Protein AF-A0AA95STQ9-F1 (afdb_monomer)

Mean predicted aligned error: 10.84 Å

Nearest PDB structures (foldseek):
  4b4v-assembly1_B  TM=4.590E-01  e=1.431E+00  Acinetobacter baumannii ATCC 19606 = CIP 70.34 = JCM 6841
  5ipf-assembly1_B  TM=4.132E-01  e=1.261E+00  Schistosoma mansoni
  6bo7-assembly2_E  TM=3.662E-01  e=3.923E+00  Plasmodium vivax

Radius of gyration: 17.75 Å; Cα contacts (8 Å, |Δi|>4): 298; chains: 1; bounding box: 50×45×45 Å

Solvent-accessible surface area (backbone atoms only — not comparable to full-atom values): 10391 Å² total; per-residue (Å²): 137,85,84,82,81,83,80,84,83,80,80,80,79,92,71,86,92,69,87,69,78,55,68,75,69,46,58,80,65,57,48,79,42,75,32,56,71,89,69,64,77,82,50,76,67,37,80,57,90,42,73,61,33,69,71,43,52,52,54,30,50,52,38,46,50,52,49,48,63,76,42,52,91,61,61,43,26,42,27,64,43,47,70,85,48,74,61,38,43,52,52,30,50,52,51,43,54,57,29,47,77,70,64,27,45,43,85,73,83,67,79,89,68,72,82,68,91,62,95,54,20,26,38,34,38,29,11,64,89,30,54,69,58,51,53,50,51,54,62,27,45,23,72,45,39,28,29,52,29,34,42,38,49,37,85,86,41,56,76,42,40,34,38,36,40,40,46,64,52,62,31,17,32,90,58,14,33,40,39,34,85

pLDDT: mean 77.04, std 21.18, range [27.75, 96.12]

Secondary structure (DSSP, 8-state):
----------------S-----HHHHHTT-EEEEES-GGGGGS--BSS--PPPHHHHHHHHHHHHHHHHHTTTT--EEEEEE-S-HHHHHHHHHHHHHHHHTT-B--S-----PPP----SEEEEEEGGGHHHHHHHHHHHTTTEEEEEEEEEETTSPTTEEEEEE-S-EEE-TT--EEE-

Foldseek 3Di:
DDDDDDDDDDDDPDDDDDDDPPPVVQPPPKDKDWFDDPPPVVFPWALDFDAAAPVLLVQLLVLLVVLCVVCVVQQAAEQEAEDDDPNSVVLNVNVQVSCVVSSRYDPPPDDDPDPDPDPFQKEKEAAPVCPVVRVSNSNSNSSQEGGIYIYTHDNPGDHSYMYMYGGARWIAGNNRRIYHD

Structure (mmCIF, N/CA/C/O backbone):
data_AF-A0AA95STQ9-F1
#
_entry.id   AF-A0AA95STQ9-F1
#
loop_
_atom_site.group_PDB
_atom_site.id
_atom_site.type_symbol
_atom_site.label_atom_id
_atom_site.label_alt_id
_atom_site.label_comp_id
_atom_site.label_asym_id
_atom_site.label_entity_id
_atom_site.label_seq_id
_atom_site.pdbx_PDB_ins_code
_atom_site.Cartn_x
_atom_site.Cartn_y
_atom_site.Cartn_z
_atom_site.occupancy
_atom_site.B_iso_or_equiv
_atom_site.auth_seq_id
_atom_site.auth_comp_id
_atom_site.auth_asym_id
_atom_site.auth_atom_id
_atom_site.pdbx_PDB_model_num
ATOM 1 N N . MET A 1 1 ? 16.050 -32.795 -26.546 1.00 34.28 1 MET A N 1
ATOM 2 C CA . MET A 1 1 ? 15.543 -31.565 -27.184 1.00 34.28 1 MET A CA 1
ATOM 3 C C . MET A 1 1 ? 16.145 -30.410 -26.405 1.00 34.28 1 MET A C 1
ATOM 5 O O . MET A 1 1 ? 15.782 -30.227 -25.254 1.00 34.28 1 MET A O 1
ATOM 9 N N . VAL A 1 2 ? 17.184 -29.776 -26.948 1.00 29.19 2 VAL A N 1
ATOM 10 C CA . VAL A 1 2 ? 17.929 -28.696 -26.282 1.00 29.19 2 VAL A CA 1
ATOM 11 C C . VAL A 1 2 ? 17.450 -27.401 -26.920 1.00 29.19 2 VAL A C 1
ATOM 13 O O . VAL A 1 2 ? 17.592 -27.241 -28.129 1.00 29.19 2 VAL A O 1
ATOM 16 N N . VAL A 1 3 ? 16.814 -26.530 -26.139 1.00 29.81 3 VAL A N 1
ATOM 17 C CA . VAL A 1 3 ? 16.370 -25.216 -26.609 1.00 29.81 3 VAL A CA 1
ATOM 18 C C . VAL A 1 3 ? 17.467 -24.217 -26.265 1.00 29.81 3 VAL A C 1
ATOM 20 O O . VAL A 1 3 ? 17.701 -23.904 -25.102 1.00 29.81 3 VAL A O 1
ATOM 23 N N . THR A 1 4 ? 18.175 -23.775 -27.298 1.00 33.41 4 THR A N 1
ATOM 24 C CA . THR A 1 4 ? 19.164 -22.700 -27.250 1.00 33.41 4 THR A CA 1
ATOM 25 C C . THR A 1 4 ? 18.428 -21.361 -27.249 1.00 33.41 4 THR A C 1
ATOM 27 O O . THR A 1 4 ? 17.771 -21.029 -28.233 1.00 33.41 4 THR A O 1
ATOM 30 N N . LEU A 1 5 ? 18.527 -20.591 -26.161 1.00 32.06 5 LEU A N 1
ATOM 31 C CA . LEU A 1 5 ? 18.083 -19.196 -26.132 1.00 32.06 5 LEU A CA 1
ATOM 32 C C . LEU A 1 5 ? 19.226 -18.299 -26.630 1.00 32.06 5 LEU A C 1
ATOM 34 O O . LEU A 1 5 ? 20.307 -18.278 -26.043 1.00 32.06 5 LEU A O 1
ATOM 38 N N . TYR A 1 6 ? 18.981 -17.568 -27.716 1.00 33.72 6 TYR A N 1
ATOM 39 C CA . TYR A 1 6 ? 19.862 -16.509 -28.202 1.00 33.72 6 TYR A CA 1
ATOM 40 C C . TYR A 1 6 ? 19.668 -15.257 -27.337 1.00 33.72 6 TYR A C 1
ATOM 42 O O . TYR A 1 6 ? 18.614 -14.630 -27.389 1.00 33.72 6 TYR A O 1
ATOM 50 N N . PHE A 1 7 ? 20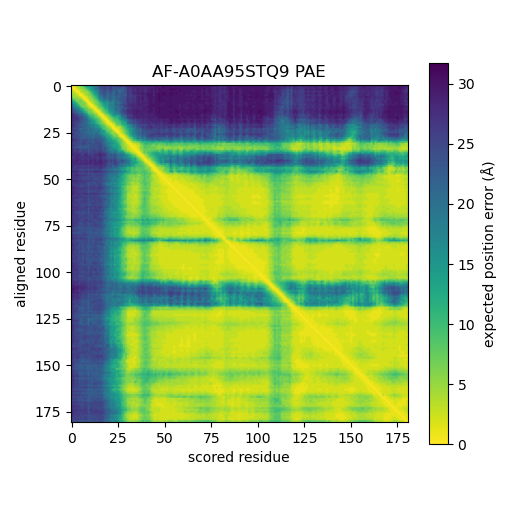.689 -14.880 -26.566 1.00 34.53 7 PHE A N 1
ATOM 51 C CA . PHE A 1 7 ? 20.781 -13.549 -25.969 1.00 34.53 7 PHE A CA 1
ATOM 52 C C . PHE A 1 7 ? 21.348 -12.582 -27.013 1.00 34.53 7 PHE A C 1
ATOM 54 O O . PHE A 1 7 ? 22.504 -12.696 -27.420 1.00 34.53 7 PHE A O 1
ATOM 61 N N . LEU A 1 8 ? 20.521 -11.636 -27.459 1.00 35.78 8 LEU A N 1
ATOM 62 C CA . LEU A 1 8 ? 20.981 -10.450 -28.174 1.00 35.78 8 LEU A CA 1
ATOM 63 C C . LEU A 1 8 ? 21.677 -9.534 -27.163 1.00 35.78 8 LEU A C 1
ATOM 65 O O . LEU A 1 8 ? 21.053 -8.975 -26.266 1.00 35.78 8 LEU A O 1
ATOM 69 N N . MET A 1 9 ? 22.995 -9.449 -27.310 1.00 27.75 9 MET A N 1
ATOM 70 C CA . MET A 1 9 ? 23.891 -8.570 -26.571 1.00 27.75 9 MET A CA 1
ATOM 71 C C . MET A 1 9 ? 23.589 -7.122 -26.981 1.00 27.75 9 MET A C 1
ATOM 73 O O . MET A 1 9 ? 23.849 -6.726 -28.116 1.00 27.75 9 MET A O 1
ATOM 77 N N . TRP A 1 10 ? 22.993 -6.350 -26.078 1.00 34.47 10 TRP A N 1
ATOM 78 C CA . TRP A 1 10 ? 22.905 -4.897 -26.185 1.00 34.47 10 TRP A CA 1
ATOM 79 C C . TRP A 1 10 ? 24.105 -4.315 -25.431 1.00 34.47 10 TRP A C 1
ATOM 81 O O . TRP A 1 10 ? 24.179 -4.439 -24.211 1.00 34.47 10 TRP A O 1
ATOM 91 N N . GLU A 1 11 ? 25.069 -3.726 -26.140 1.00 31.11 11 GLU A N 1
ATOM 92 C CA . GLU A 1 11 ? 26.150 -2.940 -25.532 1.00 31.11 11 GLU A CA 1
ATOM 93 C C . GLU A 1 11 ? 25.633 -1.525 -25.228 1.00 31.11 11 GLU A C 1
ATOM 95 O O . GLU A 1 11 ? 25.329 -0.781 -26.166 1.00 31.11 11 GLU A O 1
ATOM 100 N N . PRO A 1 12 ? 25.540 -1.087 -23.958 1.00 36.03 12 PRO A N 1
ATOM 101 C CA . PRO A 1 12 ? 25.420 0.331 -23.679 1.00 36.03 12 PRO A CA 1
ATOM 102 C C . PRO A 1 12 ? 26.782 0.999 -23.882 1.00 36.03 12 PRO A C 1
ATOM 104 O O . PRO A 1 12 ? 27.800 0.598 -23.313 1.00 36.03 12 PRO A O 1
ATOM 107 N N . ALA A 1 13 ? 26.782 2.040 -24.713 1.00 35.78 13 ALA A N 1
ATOM 108 C CA . ALA A 1 13 ? 27.910 2.935 -24.878 1.00 35.78 13 ALA A CA 1
ATOM 109 C C . ALA A 1 13 ? 28.340 3.501 -23.516 1.00 35.78 13 ALA A C 1
ATOM 111 O O . ALA A 1 13 ? 27.536 4.017 -22.745 1.00 35.78 13 ALA A O 1
ATOM 112 N N . ASN A 1 14 ? 29.639 3.375 -23.278 1.00 42.41 14 ASN A N 1
ATOM 113 C CA . ASN A 1 14 ? 30.433 3.897 -22.180 1.00 42.41 14 ASN A CA 1
ATOM 114 C C . ASN A 1 14 ? 29.996 5.321 -21.761 1.00 42.41 14 ASN A C 1
ATOM 116 O O . ASN A 1 14 ? 30.273 6.287 -22.474 1.00 42.41 14 ASN A O 1
ATOM 120 N N . VAL A 1 15 ? 29.337 5.447 -20.603 1.00 39.00 15 VAL A N 1
ATOM 121 C CA . VAL A 1 15 ? 29.165 6.724 -19.898 1.00 39.00 15 VAL A CA 1
ATOM 122 C C . VAL A 1 15 ? 29.813 6.592 -18.524 1.00 39.00 15 VAL A C 1
ATOM 124 O O . VAL A 1 15 ? 29.467 5.732 -17.721 1.00 39.00 15 VAL A O 1
ATOM 127 N N . ASP A 1 16 ? 30.806 7.448 -18.333 1.00 39.34 16 ASP A N 1
ATOM 128 C CA . ASP A 1 16 ? 31.657 7.672 -17.172 1.00 39.34 16 ASP A CA 1
ATOM 129 C C . ASP A 1 16 ? 31.030 7.355 -15.792 1.00 39.34 16 ASP A C 1
ATOM 131 O O . ASP A 1 16 ? 30.076 7.991 -15.344 1.00 39.34 16 ASP A O 1
ATOM 135 N N . GLY A 1 17 ? 31.657 6.428 -15.062 1.00 36.81 17 GLY A N 1
ATOM 136 C CA . GLY A 1 17 ? 32.030 6.691 -13.669 1.00 36.81 17 GLY A CA 1
ATOM 137 C C . GLY A 1 17 ? 30.980 6.611 -12.554 1.00 36.81 17 GLY A C 1
ATOM 138 O O . GLY A 1 17 ? 31.266 7.105 -11.465 1.00 36.81 17 GLY A O 1
ATOM 139 N N . MET A 1 18 ? 29.822 5.968 -12.734 1.00 30.27 18 MET A N 1
ATOM 140 C CA . MET A 1 18 ? 28.979 5.557 -11.599 1.00 30.27 18 MET A CA 1
ATOM 141 C C . MET A 1 18 ? 28.823 4.038 -11.576 1.00 30.27 18 MET A C 1
ATOM 143 O O . MET A 1 18 ? 28.186 3.448 -12.441 1.00 30.27 18 MET A O 1
ATOM 147 N N . ALA A 1 19 ? 29.447 3.402 -10.582 1.00 33.75 19 ALA A N 1
ATOM 148 C CA . ALA A 1 19 ? 29.248 1.993 -10.286 1.00 33.75 19 ALA A CA 1
ATOM 149 C C . ALA A 1 19 ? 27.772 1.777 -9.928 1.00 33.75 19 ALA A C 1
ATOM 151 O O . ALA A 1 19 ? 27.328 2.129 -8.836 1.00 33.75 19 ALA A O 1
ATOM 152 N N . TYR A 1 20 ? 27.011 1.245 -10.877 1.00 41.19 20 TYR A N 1
ATOM 153 C CA . TYR A 1 20 ? 25.660 0.772 -10.632 1.00 41.19 20 TYR A CA 1
ATOM 154 C C . TYR A 1 20 ? 25.727 -0.348 -9.588 1.00 41.19 20 TYR A C 1
ATOM 156 O O . TYR A 1 20 ? 26.592 -1.224 -9.704 1.00 41.19 20 TYR A O 1
ATOM 164 N N . PRO A 1 21 ? 24.849 -0.369 -8.571 1.00 41.00 21 PRO A N 1
ATOM 165 C CA . PRO A 1 21 ? 24.641 -1.599 -7.835 1.00 41.00 21 PRO A CA 1
ATOM 166 C C . PRO A 1 21 ? 24.148 -2.639 -8.843 1.00 41.00 21 PRO A C 1
ATOM 168 O O . PRO A 1 21 ? 23.150 -2.438 -9.530 1.00 41.00 21 PRO A O 1
ATOM 171 N N . ASP A 1 22 ? 24.926 -3.709 -8.968 1.00 41.69 22 ASP A N 1
ATOM 172 C CA . ASP A 1 22 ? 24.676 -4.874 -9.807 1.00 41.69 22 ASP A CA 1
ATOM 173 C C . ASP A 1 22 ? 23.184 -5.249 -9.761 1.00 41.69 22 ASP A C 1
ATOM 175 O O . ASP A 1 22 ? 22.684 -5.686 -8.720 1.00 41.69 22 ASP A O 1
ATOM 179 N N . LEU A 1 23 ? 22.454 -5.077 -10.869 1.00 39.94 23 LEU A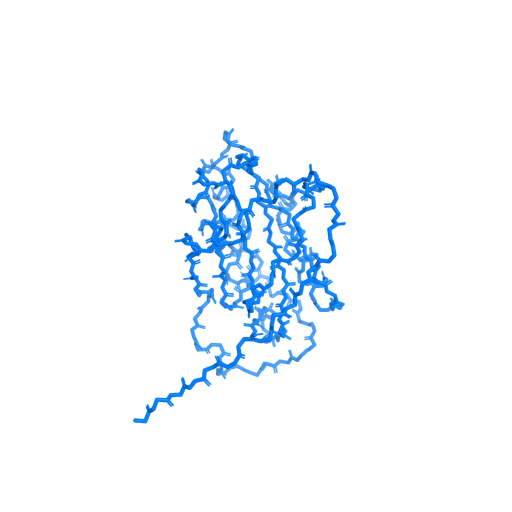 N 1
ATOM 180 C CA . LEU A 1 23 ? 21.045 -5.488 -10.979 1.00 39.94 23 LEU A CA 1
ATOM 181 C C . LEU A 1 23 ? 20.879 -6.976 -10.621 1.00 39.94 23 LEU A C 1
ATOM 183 O O . LEU A 1 23 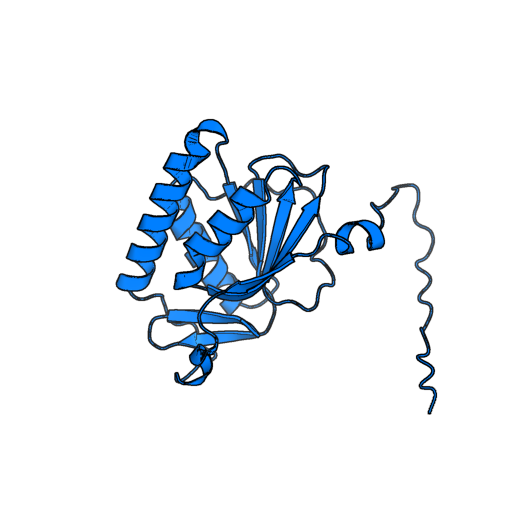? 19.876 -7.367 -10.026 1.00 39.94 23 LEU A O 1
ATOM 187 N N . HIS A 1 24 ? 21.916 -7.784 -10.870 1.00 37.09 24 HIS A N 1
ATOM 188 C CA . HIS A 1 24 ? 22.001 -9.177 -10.438 1.00 37.09 24 HIS A CA 1
ATOM 189 C C . HIS A 1 24 ? 21.919 -9.356 -8.914 1.00 37.09 24 HIS A C 1
ATOM 191 O O . HIS A 1 24 ? 21.327 -10.326 -8.450 1.00 37.09 24 HIS A O 1
ATOM 197 N N . ARG A 1 25 ? 22.450 -8.418 -8.123 1.00 39.94 25 ARG A N 1
ATOM 198 C CA . ARG A 1 25 ? 22.469 -8.497 -6.654 1.00 39.94 25 ARG A CA 1
ATOM 199 C C . ARG A 1 25 ? 21.140 -8.084 -6.015 1.00 39.94 25 ARG A C 1
ATOM 201 O O . ARG A 1 25 ? 20.830 -8.546 -4.922 1.00 39.94 25 ARG A O 1
ATOM 208 N N . VAL A 1 26 ? 20.349 -7.243 -6.687 1.00 46.25 26 VAL A N 1
ATOM 209 C CA . VAL A 1 26 ? 19.014 -6.812 -6.220 1.00 46.25 26 VAL A CA 1
ATOM 210 C C . VAL A 1 26 ? 17.965 -7.916 -6.422 1.00 46.25 26 VAL A C 1
ATOM 212 O O . VAL A 1 26 ? 17.007 -8.004 -5.656 1.00 46.25 26 VAL A O 1
ATOM 215 N N . MET A 1 27 ? 18.156 -8.801 -7.408 1.00 40.44 27 MET A N 1
ATOM 216 C CA . MET A 1 27 ? 17.200 -9.871 -7.720 1.00 40.44 27 MET A CA 1
ATOM 217 C C . MET A 1 27 ? 17.283 -11.091 -6.782 1.00 40.44 27 MET A C 1
ATOM 219 O O . MET A 1 27 ? 16.275 -11.780 -6.611 1.00 40.44 27 MET A O 1
ATOM 223 N N . GLU A 1 28 ? 18.425 -11.352 -6.133 1.00 42.03 28 GLU A N 1
ATOM 224 C CA . GLU A 1 28 ? 18.642 -12.557 -5.304 1.00 42.03 28 GLU A CA 1
ATOM 225 C C . GLU A 1 28 ? 17.818 -12.609 -3.996 1.00 42.03 28 GLU A C 1
ATOM 227 O O . GLU A 1 28 ? 17.714 -13.672 -3.385 1.00 42.03 28 GLU A O 1
ATOM 232 N N . SER A 1 29 ? 17.173 -11.512 -3.576 1.00 50.88 29 SER A N 1
ATOM 233 C CA . SER A 1 29 ? 16.316 -11.452 -2.373 1.00 50.88 29 SER A CA 1
ATOM 234 C C . SER A 1 29 ? 14.857 -11.069 -2.658 1.00 50.88 29 SER A C 1
ATOM 236 O O . SER A 1 29 ? 14.147 -10.578 -1.774 1.00 50.88 29 SER A O 1
ATOM 238 N N . SER A 1 30 ? 14.392 -11.303 -3.886 1.00 55.78 30 SER A N 1
ATOM 239 C CA . SER A 1 30 ? 13.026 -10.988 -4.312 1.00 55.78 30 SER A CA 1
ATOM 240 C C . SER A 1 30 ? 12.010 -11.900 -3.619 1.00 55.78 30 SER A C 1
ATOM 242 O O . SER A 1 30 ? 11.956 -13.099 -3.886 1.00 55.78 30 SER A O 1
ATOM 244 N N . ASN A 1 31 ? 11.171 -11.337 -2.748 1.00 72.88 31 ASN A N 1
ATOM 245 C CA . ASN A 1 31 ? 10.036 -12.065 -2.182 1.00 72.88 31 ASN A CA 1
ATOM 246 C C . ASN A 1 31 ? 8.772 -11.700 -2.958 1.00 72.88 31 ASN A C 1
ATOM 248 O O . ASN A 1 31 ? 8.284 -10.574 -2.847 1.00 72.88 31 ASN A O 1
ATOM 252 N N . ILE A 1 32 ? 8.261 -12.648 -3.746 1.00 78.12 32 ILE A N 1
ATOM 253 C CA . ILE A 1 32 ? 6.983 -12.500 -4.446 1.00 78.12 32 ILE A CA 1
ATOM 254 C C . ILE A 1 32 ? 5.858 -12.820 -3.457 1.00 78.12 32 ILE A C 1
ATOM 256 O O . ILE A 1 32 ? 5.780 -13.921 -2.912 1.00 78.12 32 ILE A O 1
ATOM 260 N N . LEU A 1 33 ? 4.982 -11.848 -3.233 1.00 82.75 33 LEU A N 1
ATOM 261 C CA . LEU A 1 33 ? 3.808 -11.920 -2.380 1.00 82.75 33 LEU A CA 1
ATOM 262 C C . LEU A 1 33 ? 2.557 -11.750 -3.238 1.00 82.75 33 LEU A C 1
ATOM 264 O O . LEU A 1 33 ? 2.455 -10.806 -4.013 1.00 82.75 33 LEU A O 1
ATOM 268 N N . ARG A 1 34 ? 1.561 -12.616 -3.062 1.00 83.94 34 ARG A N 1
ATOM 269 C CA . ARG A 1 34 ? 0.253 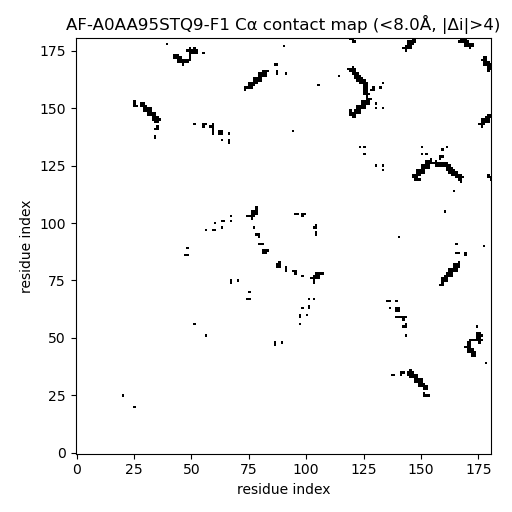-12.426 -3.695 1.00 83.94 34 ARG A CA 1
ATOM 270 C C . ARG A 1 34 ? -0.670 -11.661 -2.751 1.00 83.94 34 ARG A C 1
ATOM 272 O O . ARG A 1 34 ? -0.888 -12.091 -1.619 1.00 83.94 34 ARG A O 1
ATOM 279 N N . LEU A 1 35 ? -1.176 -10.518 -3.204 1.00 82.44 35 LEU A N 1
ATOM 280 C CA . LEU A 1 35 ? -2.130 -9.695 -2.466 1.00 82.44 35 LEU A CA 1
ATOM 281 C C . LEU A 1 35 ? -3.556 -10.087 -2.855 1.00 82.44 35 LEU A C 1
ATOM 283 O O . LEU A 1 35 ? -3.886 -10.126 -4.040 1.00 82.44 35 LEU A O 1
ATOM 287 N N . GLY A 1 36 ? -4.394 -10.341 -1.850 1.00 74.00 36 GLY A N 1
ATOM 288 C CA . GLY A 1 36 ? -5.796 -10.712 -2.039 1.00 74.00 36 GLY A CA 1
ATOM 289 C C . GLY A 1 36 ? -6.039 -12.197 -2.348 1.00 74.00 36 GLY A C 1
ATOM 290 O O . GLY A 1 36 ? -5.102 -12.948 -2.622 1.00 74.00 36 GLY A O 1
ATOM 291 N N . PRO A 1 37 ? -7.302 -12.652 -2.262 1.00 65.38 37 PRO A N 1
ATOM 292 C CA . PRO A 1 37 ? -7.690 -14.006 -2.636 1.00 65.38 37 PRO A CA 1
ATOM 293 C C . PRO A 1 37 ? -7.569 -14.227 -4.150 1.00 65.38 37 PRO A C 1
ATOM 295 O O . PRO A 1 37 ? -7.900 -13.356 -4.951 1.00 65.38 37 PRO A O 1
ATOM 298 N N . GLU A 1 38 ? -7.166 -15.438 -4.535 1.00 50.75 38 GLU A N 1
ATOM 299 C CA . GLU A 1 38 ? -7.033 -15.868 -5.936 1.00 50.75 38 GLU A CA 1
ATOM 300 C C . GLU A 1 38 ? -8.372 -15.827 -6.703 1.00 50.75 38 GLU A C 1
ATOM 302 O O . GLU A 1 38 ? -8.402 -15.636 -7.914 1.00 50.75 38 GLU A O 1
ATOM 307 N N . SER A 1 39 ? -9.493 -15.893 -5.976 1.00 46.94 39 SER A N 1
ATOM 308 C CA . SER A 1 39 ? -10.868 -15.919 -6.488 1.00 46.94 39 SER A CA 1
ATOM 309 C C . SER A 1 39 ? -11.447 -14.550 -6.878 1.00 46.94 39 SER A C 1
ATOM 311 O O . SER A 1 39 ? -12.659 -14.421 -7.043 1.00 46.94 39 SER A O 1
ATOM 313 N N . ALA A 1 40 ? -10.628 -13.501 -7.018 1.00 51.44 40 ALA A N 1
ATOM 314 C CA . ALA A 1 40 ? -11.094 -12.233 -7.601 1.00 51.44 40 ALA A CA 1
ATOM 315 C C . ALA A 1 40 ? -11.591 -12.401 -9.056 1.00 51.44 40 ALA A C 1
ATOM 317 O O . ALA A 1 40 ? -12.304 -11.538 -9.558 1.00 51.44 40 ALA A O 1
ATOM 318 N N . GLN A 1 41 ? -11.266 -13.539 -9.679 1.00 47.62 41 GLN A N 1
ATOM 319 C CA . GLN A 1 41 ? -11.697 -13.973 -11.009 1.00 47.62 41 GLN A CA 1
ATOM 320 C C . GLN A 1 41 ? -13.211 -14.252 -11.130 1.00 47.62 41 GLN A C 1
ATOM 322 O O . GLN A 1 41 ? -13.725 -14.237 -12.242 1.00 47.62 41 GLN A O 1
ATOM 327 N N . ASP A 1 42 ? -13.942 -14.443 -10.020 1.00 44.22 42 ASP A N 1
ATOM 328 C CA . ASP A 1 42 ? -15.398 -14.699 -10.037 1.00 44.22 42 ASP A CA 1
ATOM 329 C C . ASP A 1 42 ? -16.259 -13.417 -9.991 1.00 44.22 42 ASP A C 1
ATOM 331 O O . ASP A 1 42 ? -17.486 -13.485 -9.886 1.00 44.22 42 ASP A O 1
ATOM 335 N N . ARG A 1 43 ? -15.639 -12.231 -10.022 1.00 60.06 43 ARG A N 1
ATOM 336 C CA . ARG A 1 43 ? -16.336 -10.934 -10.020 1.00 60.06 43 ARG A CA 1
ATOM 337 C C . ARG A 1 43 ? -16.235 -10.280 -11.387 1.00 60.06 43 ARG A C 1
ATOM 339 O O . ARG A 1 43 ? -15.225 -10.422 -12.067 1.00 60.06 43 ARG A O 1
ATOM 346 N N . GLU A 1 44 ? -17.267 -9.535 -11.773 1.00 71.88 44 GLU A N 1
ATOM 347 C CA . GLU A 1 44 ? -17.216 -8.722 -12.985 1.00 71.88 44 GLU A CA 1
ATOM 348 C C . GLU A 1 44 ? -16.134 -7.648 -12.795 1.00 71.88 44 GLU A C 1
ATOM 350 O O . GLU A 1 44 ? -16.231 -6.771 -11.936 1.00 71.88 44 GLU A O 1
ATOM 355 N N . LEU A 1 45 ? -15.033 -7.802 -13.529 1.00 81.06 45 LEU A N 1
ATOM 356 C CA . LEU A 1 45 ? -13.903 -6.888 -13.504 1.00 81.06 45 LEU A CA 1
ATOM 357 C C . LEU A 1 45 ? -14.061 -5.894 -14.649 1.00 81.06 45 LEU A C 1
ATOM 359 O O . LEU A 1 45 ? -14.107 -6.273 -15.820 1.00 81.06 45 LEU A O 1
ATOM 363 N N . VAL A 1 46 ? -14.123 -4.610 -14.314 1.00 82.75 46 VAL A N 1
ATOM 364 C CA . VAL A 1 46 ? -14.213 -3.523 -15.290 1.00 82.75 46 VAL A CA 1
ATOM 365 C C . VAL A 1 46 ? -12.889 -2.774 -15.370 1.00 82.75 46 VAL A C 1
ATOM 367 O O . VAL A 1 46 ? -12.223 -2.551 -14.365 1.00 82.75 46 VAL A O 1
ATOM 370 N N . GLN A 1 47 ? -12.503 -2.331 -16.566 1.00 77.00 47 GLN A N 1
ATOM 371 C CA . GLN A 1 47 ? -11.270 -1.548 -16.770 1.00 77.00 47 GLN A CA 1
ATOM 372 C C . GLN A 1 47 ? -11.396 -0.075 -16.348 1.00 77.00 47 GLN A C 1
ATOM 374 O O . GLN A 1 47 ? -10.461 0.701 -16.510 1.00 77.00 47 GLN A O 1
ATOM 379 N N . LYS A 1 48 ? -12.559 0.340 -15.842 1.00 86.81 48 LYS A N 1
ATOM 380 C CA . LYS A 1 48 ? -12.824 1.724 -15.448 1.00 86.81 48 LYS A CA 1
ATOM 381 C C . LYS A 1 48 ? -12.734 1.872 -13.939 1.00 86.81 48 LYS A C 1
ATOM 383 O O . LYS A 1 48 ? -13.325 1.062 -13.222 1.00 86.81 48 LYS A O 1
ATOM 388 N N . TYR A 1 49 ? -12.104 2.956 -13.482 1.00 86.94 49 TYR A N 1
ATOM 389 C CA . TYR A 1 49 ? -12.009 3.277 -12.063 1.00 86.94 49 TYR A CA 1
ATOM 390 C C . TYR A 1 49 ? -13.340 3.105 -11.328 1.00 86.94 49 TYR A C 1
ATOM 392 O O . TYR A 1 49 ? -14.334 3.772 -11.646 1.00 86.94 49 TYR A O 1
ATOM 400 N N . THR A 1 50 ? -13.316 2.296 -10.273 1.00 88.56 50 THR A N 1
ATOM 401 C CA . THR A 1 50 ? -14.394 2.214 -9.289 1.00 88.56 50 THR A CA 1
ATOM 402 C C . THR A 1 50 ? -13.833 2.600 -7.930 1.00 88.56 50 THR A C 1
ATOM 404 O O . THR A 1 50 ? -12.857 2.018 -7.458 1.00 88.56 50 THR A O 1
ATOM 407 N N . ALA A 1 51 ? -14.429 3.614 -7.300 1.00 88.19 51 ALA A N 1
ATOM 408 C CA . ALA A 1 51 ? -13.984 4.073 -5.991 1.00 88.19 51 ALA A CA 1
ATOM 409 C C . ALA A 1 51 ? -14.179 2.969 -4.933 1.00 88.19 51 ALA A C 1
ATOM 411 O O . ALA A 1 51 ? -15.210 2.289 -4.959 1.00 88.19 51 ALA A O 1
ATOM 412 N N . PRO A 1 52 ? -13.242 2.806 -3.980 1.00 89.75 52 PRO A N 1
ATOM 413 C CA . PRO A 1 52 ? -13.377 1.803 -2.934 1.00 89.75 52 PRO A CA 1
ATOM 414 C C . PRO A 1 52 ? -14.626 2.051 -2.090 1.00 89.75 52 PRO A C 1
ATOM 416 O O . PRO A 1 52 ? -14.923 3.175 -1.680 1.00 89.75 52 PRO A O 1
ATOM 419 N N . SER A 1 53 ? -15.354 0.975 -1.802 1.00 92.06 53 SER A N 1
ATOM 420 C CA . SER A 1 53 ? -16.481 1.013 -0.873 1.00 92.06 53 SER A CA 1
ATOM 421 C C . SER A 1 53 ? -16.035 1.442 0.529 1.00 92.06 53 SER A C 1
ATOM 423 O O . SER A 1 53 ? -14.916 1.149 0.957 1.00 92.06 53 SER A O 1
ATOM 425 N N . LYS A 1 54 ? -16.949 2.054 1.295 1.00 93.81 54 LYS A N 1
ATOM 426 C CA . LYS A 1 54 ? -16.683 2.474 2.683 1.00 93.81 54 LYS A CA 1
ATOM 427 C C . LYS A 1 54 ? -16.131 1.343 3.551 1.00 93.81 54 LYS A C 1
ATOM 429 O O . LYS A 1 54 ? -15.198 1.570 4.308 1.00 93.81 54 LYS A O 1
ATOM 434 N N . ALA A 1 55 ? -16.656 0.129 3.389 1.00 91.56 55 ALA A N 1
ATOM 435 C CA . ALA A 1 55 ? -16.195 -1.036 4.137 1.00 91.56 55 ALA A CA 1
ATOM 436 C C . ALA A 1 55 ? -14.709 -1.345 3.876 1.00 91.56 55 ALA A C 1
ATOM 438 O O . ALA A 1 55 ? -13.966 -1.615 4.814 1.00 91.56 55 ALA A O 1
ATOM 439 N N . ILE A 1 56 ? -14.246 -1.259 2.621 1.00 91.19 56 ILE A N 1
ATOM 440 C CA . ILE A 1 56 ? -12.822 -1.443 2.289 1.00 91.19 56 ILE A CA 1
ATOM 441 C C . ILE A 1 56 ? -11.985 -0.316 2.887 1.00 91.19 56 ILE A C 1
ATOM 443 O O . ILE A 1 56 ? -10.968 -0.584 3.526 1.00 91.19 56 ILE A O 1
ATOM 447 N N . THR A 1 57 ? -12.425 0.932 2.713 1.00 93.62 57 THR A N 1
ATOM 448 C CA . THR A 1 57 ? -11.748 2.110 3.267 1.00 93.62 57 THR A CA 1
ATOM 449 C C . THR A 1 57 ? -11.563 1.982 4.780 1.00 93.62 57 THR A C 1
ATOM 451 O O . THR A 1 57 ? -10.456 2.178 5.272 1.00 93.62 57 THR A O 1
ATOM 454 N N . GLU A 1 58 ? -12.608 1.606 5.517 1.00 94.75 58 GLU A N 1
ATOM 455 C CA . GLU A 1 58 ? -12.571 1.434 6.974 1.00 94.75 58 GLU A CA 1
ATOM 456 C C . GLU A 1 58 ? -11.591 0.336 7.403 1.00 94.75 58 GLU A C 1
ATOM 458 O O . GLU A 1 58 ? -10.788 0.559 8.310 1.00 94.75 58 GLU A O 1
ATOM 463 N N . ILE A 1 59 ? -11.586 -0.813 6.715 1.00 94.00 59 ILE A N 1
ATOM 464 C CA . ILE A 1 59 ? -10.643 -1.906 7.003 1.00 94.00 59 ILE A CA 1
ATOM 465 C C . ILE A 1 59 ? -9.198 -1.447 6.777 1.00 94.00 59 ILE A C 1
ATOM 467 O O . ILE A 1 59 ? -8.332 -1.710 7.614 1.00 94.00 59 ILE A O 1
ATOM 471 N N . VAL A 1 60 ? -8.915 -0.765 5.662 1.00 94.25 60 VAL A N 1
ATOM 472 C CA . VAL A 1 60 ? -7.560 -0.271 5.370 1.00 94.25 60 VAL A CA 1
ATOM 473 C C . VAL A 1 60 ? -7.137 0.772 6.402 1.00 94.25 60 VAL A C 1
ATOM 475 O O . VAL A 1 60 ? -6.043 0.668 6.951 1.00 94.25 60 VAL A O 1
ATOM 478 N N . LEU A 1 61 ? -8.001 1.736 6.733 1.00 96.12 61 LEU A N 1
ATOM 479 C CA . LEU A 1 61 ? -7.704 2.752 7.746 1.00 96.12 61 LEU A CA 1
ATOM 480 C C . LEU A 1 61 ? -7.422 2.126 9.115 1.00 96.12 61 LEU A C 1
ATOM 482 O O . LEU A 1 61 ? -6.442 2.496 9.759 1.00 96.12 61 LEU A O 1
ATOM 486 N N . GLN A 1 62 ? -8.212 1.136 9.536 1.00 95.94 62 GLN A N 1
ATOM 487 C CA . GLN A 1 62 ? -7.957 0.413 10.780 1.00 95.94 62 GLN A CA 1
ATOM 488 C C . GLN A 1 62 ? -6.560 -0.228 10.772 1.00 95.94 62 GLN A C 1
ATOM 490 O O . GLN A 1 62 ? -5.774 -0.008 11.696 1.00 95.94 62 GLN A O 1
ATOM 495 N N . ARG A 1 63 ? -6.211 -0.961 9.707 1.00 95.50 63 ARG A N 1
ATOM 496 C CA . ARG A 1 63 ? -4.900 -1.623 9.590 1.00 95.50 63 ARG A CA 1
ATOM 497 C C . ARG A 1 63 ? -3.740 -0.627 9.552 1.00 95.50 63 ARG A C 1
ATOM 499 O O . ARG A 1 63 ? -2.701 -0.871 10.161 1.00 95.50 63 ARG A O 1
ATOM 506 N N . LEU A 1 64 ? -3.907 0.505 8.869 1.00 95.31 64 LEU A N 1
ATOM 507 C CA . LEU A 1 64 ? -2.908 1.577 8.838 1.00 95.31 64 LEU A CA 1
ATOM 508 C C . LEU A 1 64 ? -2.734 2.237 10.214 1.00 95.31 64 LEU A C 1
ATOM 510 O O . LEU A 1 64 ? -1.611 2.573 10.593 1.00 95.31 64 LEU A O 1
ATOM 514 N N . SER A 1 65 ? -3.816 2.379 10.983 1.00 94.81 65 SER A N 1
ATOM 515 C CA . SER A 1 65 ? -3.763 2.869 12.363 1.00 94.81 65 SER A CA 1
ATOM 516 C C . SER A 1 65 ? -2.936 1.945 13.259 1.00 94.81 65 SER A C 1
ATOM 518 O O . SER A 1 65 ? -2.029 2.405 13.958 1.00 94.81 65 SER A O 1
ATOM 520 N N . GLU A 1 66 ? -3.200 0.638 13.186 1.00 94.50 66 GLU A N 1
ATOM 521 C CA . GLU A 1 66 ? -2.457 -0.391 13.918 1.00 94.50 66 GLU A CA 1
ATOM 522 C C . GLU A 1 66 ? -0.974 -0.379 13.529 1.00 94.50 66 GLU A C 1
ATOM 524 O O . GLU A 1 66 ? -0.107 -0.299 14.401 1.00 94.50 66 GLU A O 1
ATOM 529 N N . LEU A 1 67 ? -0.669 -0.335 12.227 1.00 93.69 67 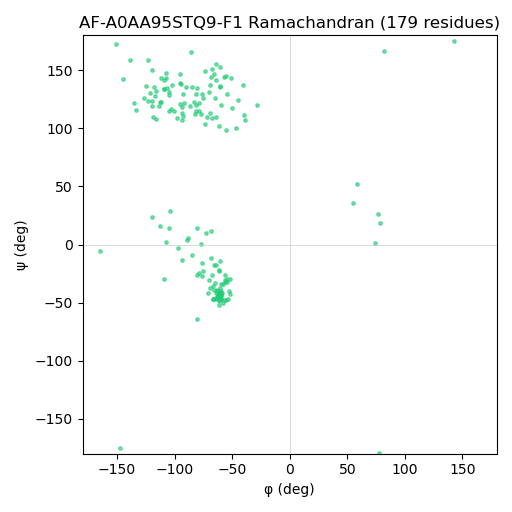LEU A N 1
ATOM 530 C CA . LEU A 1 67 ? 0.702 -0.237 11.721 1.00 93.69 67 LEU A CA 1
ATOM 531 C C . LEU A 1 67 ? 1.415 1.004 12.274 1.00 93.69 67 LEU A C 1
ATOM 533 O O . LEU A 1 67 ? 2.536 0.908 12.786 1.00 93.69 67 LEU A O 1
ATOM 537 N N . ARG A 1 68 ? 0.771 2.177 12.226 1.00 93.00 68 ARG A N 1
ATOM 538 C CA . ARG A 1 68 ? 1.355 3.417 12.758 1.00 93.00 68 ARG A CA 1
ATOM 539 C C . ARG A 1 68 ? 1.643 3.312 14.254 1.00 93.00 68 ARG A C 1
ATOM 541 O O . ARG A 1 68 ? 2.659 3.849 14.702 1.00 93.00 68 ARG A O 1
ATOM 548 N N . ALA A 1 69 ? 0.774 2.648 15.014 1.00 93.44 69 ALA A N 1
ATOM 549 C CA . ALA A 1 69 ? 0.969 2.421 16.440 1.00 93.44 69 ALA A CA 1
ATOM 550 C C . ALA A 1 69 ? 2.157 1.481 16.706 1.00 93.44 69 ALA A C 1
ATOM 552 O O . ALA A 1 69 ? 3.023 1.821 17.514 1.00 93.44 69 ALA A O 1
ATOM 553 N N . THR A 1 70 ? 2.245 0.358 15.986 1.00 93.31 70 THR A N 1
ATOM 554 C CA . THR A 1 70 ? 3.327 -0.631 16.122 1.00 93.31 70 THR A CA 1
ATOM 555 C C . THR A 1 70 ? 4.696 -0.033 15.807 1.00 93.31 70 THR A C 1
ATOM 557 O O . THR A 1 70 ? 5.637 -0.203 16.578 1.00 93.31 70 THR A O 1
ATOM 560 N N . TYR A 1 71 ? 4.810 0.734 14.721 1.00 91.00 71 TYR A N 1
ATOM 561 C CA . TYR A 1 71 ? 6.087 1.290 14.259 1.00 91.00 71 TYR A CA 1
ATOM 562 C C . TYR A 1 71 ? 6.236 2.780 14.586 1.00 91.00 71 TYR A C 1
ATOM 564 O O . TYR A 1 71 ? 6.922 3.522 13.879 1.00 91.00 71 TYR A O 1
ATOM 572 N N . LYS A 1 72 ? 5.605 3.255 15.671 1.00 89.06 72 LYS A N 1
ATOM 573 C CA . LYS A 1 72 ? 5.564 4.686 16.015 1.00 89.06 72 LYS A CA 1
ATOM 574 C C . LYS A 1 72 ? 6.952 5.335 16.037 1.00 89.06 72 LYS A C 1
ATOM 576 O O . LYS A 1 72 ? 7.104 6.440 15.513 1.00 89.06 72 LYS A O 1
ATOM 581 N N . GLN A 1 73 ? 7.931 4.632 16.610 1.00 87.38 73 GLN A N 1
ATOM 582 C CA . GLN A 1 73 ? 9.313 5.093 16.781 1.00 87.38 73 GLN A CA 1
ATOM 583 C C . GLN A 1 73 ? 10.099 5.185 15.467 1.00 87.38 73 GLN A C 1
ATOM 585 O O . GLN A 1 73 ? 10.949 6.059 15.348 1.00 87.38 73 GLN A O 1
ATOM 590 N N . LEU A 1 74 ? 9.799 4.332 14.480 1.00 86.19 74 LEU A N 1
ATOM 591 C CA . LEU A 1 74 ? 10.470 4.357 13.174 1.00 86.19 74 LEU A CA 1
ATOM 592 C C . LEU A 1 74 ? 9.991 5.516 12.293 1.00 86.19 74 LEU A C 1
ATOM 594 O O . LEU A 1 74 ? 10.704 5.926 11.385 1.00 86.19 74 LEU A O 1
ATOM 598 N N . GLY A 1 75 ? 8.789 6.044 12.552 1.00 88.19 75 GLY A N 1
ATOM 599 C CA . GLY A 1 75 ? 8.186 7.085 11.717 1.00 88.19 75 GLY A CA 1
ATOM 600 C C . GLY A 1 75 ? 8.028 6.646 10.257 1.00 88.19 75 GLY A C 1
ATOM 601 O O . GLY A 1 75 ? 8.516 7.357 9.376 1.00 88.19 75 GLY A O 1
ATOM 602 N N . PRO A 1 76 ? 7.405 5.478 10.000 1.00 91.94 76 PRO A N 1
ATOM 603 C CA . PRO A 1 76 ? 7.411 4.885 8.679 1.00 91.94 76 PRO A CA 1
ATOM 604 C C . PRO A 1 76 ? 6.656 5.745 7.672 1.00 91.94 76 PRO A C 1
ATOM 606 O O . PRO A 1 76 ? 5.641 6.356 8.012 1.00 91.94 76 PRO A O 1
ATOM 609 N N . ALA A 1 77 ? 7.121 5.740 6.426 1.00 92.44 77 ALA A N 1
ATOM 610 C CA . ALA A 1 77 ? 6.419 6.393 5.337 1.00 92.44 77 ALA A CA 1
ATOM 611 C C . ALA A 1 77 ? 6.558 5.629 4.020 1.00 92.44 77 ALA A C 1
ATOM 613 O O . ALA A 1 77 ? 7.632 5.124 3.689 1.00 92.44 77 ALA A O 1
ATOM 614 N N . LEU A 1 78 ? 5.470 5.617 3.262 1.00 93.19 78 LEU A N 1
ATOM 615 C CA . LEU A 1 78 ? 5.345 5.001 1.955 1.00 93.19 78 LEU A CA 1
ATOM 616 C C . LEU A 1 78 ? 5.041 6.084 0.916 1.00 93.19 78 LEU A C 1
ATOM 618 O O . LEU A 1 78 ? 4.124 6.888 1.088 1.00 93.19 78 LEU A O 1
ATOM 622 N N . GLU A 1 79 ? 5.830 6.115 -0.150 1.00 92.56 79 GLU A N 1
ATOM 623 C CA . GLU A 1 79 ? 5.502 6.831 -1.384 1.00 92.56 79 GLU A CA 1
ATOM 624 C C . GLU A 1 79 ? 4.841 5.851 -2.357 1.00 92.56 79 GLU A C 1
ATOM 626 O O . GLU A 1 79 ? 5.293 4.712 -2.478 1.00 92.56 79 GLU A O 1
ATOM 631 N N . VAL A 1 80 ? 3.788 6.279 -3.049 1.00 92.38 80 VAL A N 1
ATOM 632 C CA . VAL A 1 80 ? 3.143 5.485 -4.100 1.00 92.38 80 VAL A CA 1
ATOM 633 C C . VAL A 1 80 ? 3.408 6.162 -5.436 1.00 92.38 80 VAL A C 1
ATOM 635 O O . VAL A 1 80 ? 3.095 7.338 -5.602 1.00 92.38 80 VAL A O 1
ATOM 638 N N . VAL A 1 81 ? 4.016 5.432 -6.367 1.00 90.50 81 VAL A N 1
ATOM 639 C CA . VAL A 1 81 ? 4.466 5.945 -7.663 1.00 90.50 81 VAL A CA 1
ATOM 640 C C . VAL A 1 81 ? 3.687 5.235 -8.771 1.00 90.50 81 VAL A C 1
ATOM 642 O O . VAL A 1 81 ? 3.914 4.044 -9.002 1.00 90.50 81 VAL A O 1
ATOM 645 N N . PRO A 1 82 ? 2.754 5.926 -9.445 1.00 89.38 82 PRO A N 1
ATOM 646 C CA . PRO A 1 82 ? 2.111 5.397 -10.639 1.00 89.38 82 PRO A CA 1
ATOM 647 C C . PRO A 1 82 ? 3.084 5.444 -11.823 1.00 89.38 82 PRO A C 1
ATOM 649 O O . PRO A 1 82 ? 3.947 6.321 -11.881 1.00 89.38 82 PRO A O 1
ATOM 652 N N . THR A 1 83 ? 2.955 4.499 -12.752 1.00 76.31 83 THR A N 1
ATOM 653 C CA . THR A 1 83 ? 3.803 4.438 -13.950 1.00 76.31 83 THR A CA 1
ATOM 654 C C . THR A 1 83 ? 3.323 5.408 -15.026 1.00 76.31 83 THR A C 1
ATOM 656 O O . THR A 1 83 ? 4.042 6.363 -15.316 1.00 76.31 83 THR A O 1
ATOM 659 N N . ASP A 1 84 ? 2.126 5.226 -15.589 1.00 73.06 84 ASP A N 1
ATOM 660 C CA . ASP A 1 84 ? 1.718 6.045 -16.744 1.00 73.06 84 ASP A CA 1
ATOM 661 C C . ASP A 1 84 ? 0.220 6.049 -17.114 1.00 73.06 84 ASP A C 1
ATOM 663 O O . ASP A 1 84 ? -0.172 6.843 -17.972 1.00 73.06 84 ASP A O 1
ATOM 667 N N . SER A 1 85 ? -0.649 5.253 -16.478 1.00 83.69 85 SER A N 1
ATOM 668 C CA . SER A 1 85 ? -2.096 5.318 -16.757 1.00 83.69 85 SER A CA 1
ATOM 669 C C . SER A 1 85 ? -2.872 6.217 -15.782 1.00 83.69 85 SER A C 1
ATOM 671 O O . SER A 1 85 ? -2.584 6.264 -14.583 1.00 83.69 85 SER A O 1
ATOM 673 N N . ASP A 1 86 ? -3.928 6.877 -16.278 1.00 89.31 86 ASP A N 1
ATOM 674 C CA . ASP A 1 86 ? -4.879 7.635 -15.443 1.00 89.31 86 ASP A CA 1
ATOM 675 C C . ASP A 1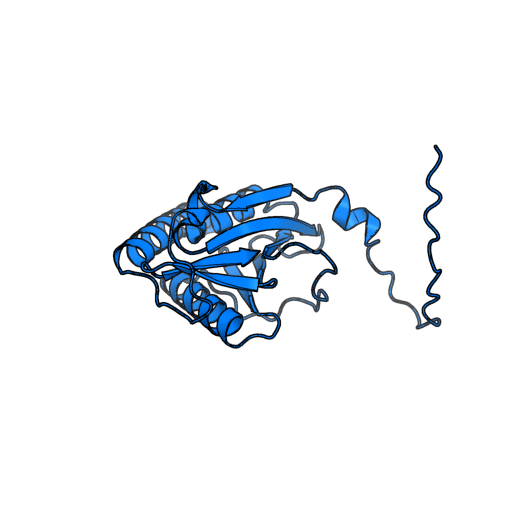 86 ? -5.473 6.762 -14.324 1.00 89.31 86 ASP A C 1
ATOM 677 O O . ASP A 1 86 ? -5.762 7.240 -13.226 1.00 89.31 86 ASP A O 1
ATOM 681 N N . GLU A 1 87 ? -5.645 5.468 -14.593 1.00 89.81 87 GLU A N 1
ATOM 682 C CA . GLU A 1 87 ? -6.153 4.498 -13.628 1.00 89.81 87 GLU A CA 1
ATOM 683 C C . GLU A 1 87 ? -5.128 4.196 -12.528 1.00 89.81 87 GLU A C 1
ATOM 685 O O . GLU A 1 87 ? -5.475 4.198 -11.343 1.00 89.81 87 GLU A O 1
ATOM 690 N N . HIS A 1 88 ? -3.846 4.039 -12.875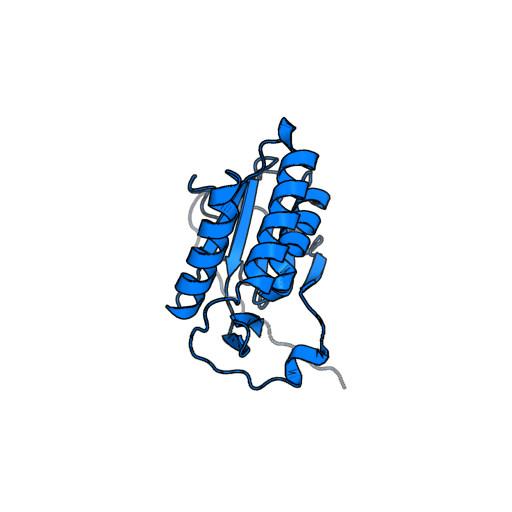 1.00 90.12 88 HIS A N 1
ATOM 691 C CA . HIS A 1 88 ? -2.772 3.930 -11.882 1.00 90.12 88 HIS A CA 1
ATOM 692 C C . HIS A 1 88 ? -2.683 5.179 -11.019 1.00 90.12 88 HIS A C 1
ATOM 694 O O . HIS A 1 88 ? -2.544 5.055 -9.803 1.00 90.12 88 HIS A O 1
ATOM 700 N N . GLN A 1 89 ? -2.804 6.367 -11.619 1.00 91.50 89 GLN A N 1
ATOM 701 C CA . GLN A 1 89 ? -2.798 7.625 -10.875 1.00 91.50 89 GLN A CA 1
ATOM 702 C C . GLN A 1 89 ? -3.954 7.673 -9.872 1.00 91.50 89 GLN A C 1
ATOM 704 O O . GLN A 1 89 ? -3.736 7.983 -8.705 1.00 91.50 89 GLN A O 1
ATOM 709 N N . ARG A 1 90 ? -5.171 7.289 -10.278 1.00 92.50 90 ARG A N 1
ATOM 710 C CA . ARG A 1 90 ? -6.334 7.250 -9.374 1.00 92.50 90 ARG A CA 1
ATOM 711 C C . ARG A 1 90 ? -6.141 6.282 -8.212 1.00 92.50 90 ARG A C 1
ATOM 713 O O . ARG A 1 90 ? -6.490 6.618 -7.079 1.00 92.50 90 ARG A O 1
ATOM 720 N N . VAL A 1 91 ? -5.578 5.099 -8.465 1.00 92.12 91 VAL A N 1
ATOM 721 C CA . VAL A 1 91 ? -5.253 4.145 -7.394 1.00 92.12 91 VAL A CA 1
ATOM 722 C C . VAL A 1 91 ? -4.177 4.722 -6.473 1.00 92.12 91 VAL A C 1
ATOM 724 O O . VAL A 1 91 ? -4.347 4.702 -5.253 1.00 92.12 91 VAL A O 1
ATOM 727 N N . ALA A 1 92 ? -3.104 5.285 -7.033 1.00 92.69 92 ALA A N 1
ATOM 728 C CA . ALA A 1 92 ? -2.015 5.884 -6.269 1.00 92.69 92 ALA A CA 1
ATOM 729 C C . ALA A 1 92 ? -2.498 7.039 -5.382 1.00 92.69 92 ALA A C 1
ATOM 731 O O . ALA A 1 92 ? -2.155 7.082 -4.199 1.00 92.69 92 ALA A O 1
ATOM 732 N N . ASP A 1 93 ? -3.348 7.921 -5.908 1.00 93.06 93 ASP A N 1
ATOM 733 C CA . ASP A 1 93 ? -3.955 9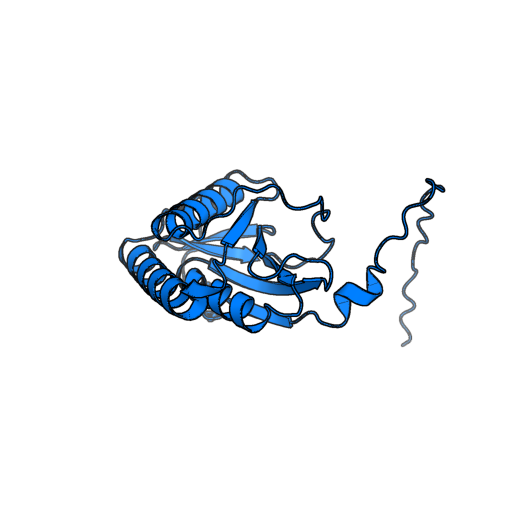.026 -5.165 1.00 93.06 93 ASP A CA 1
ATOM 734 C C . ASP A 1 93 ? -4.834 8.503 -4.027 1.00 93.06 93 ASP A C 1
ATOM 736 O O . ASP A 1 93 ? -4.757 8.983 -2.896 1.00 93.06 93 ASP A O 1
ATOM 740 N N . SER A 1 94 ? -5.646 7.480 -4.299 1.00 93.00 94 SER A N 1
ATOM 741 C CA . SER A 1 94 ? -6.519 6.856 -3.305 1.00 93.00 94 SER A CA 1
ATOM 742 C C . SER A 1 94 ? -5.716 6.246 -2.149 1.00 93.00 94 SER A C 1
ATOM 744 O O . SER A 1 94 ? -5.987 6.546 -0.984 1.00 93.00 94 SER A O 1
ATOM 746 N N . ILE A 1 95 ? -4.661 5.475 -2.446 1.00 93.75 95 ILE A N 1
ATOM 747 C CA . ILE A 1 95 ? -3.758 4.924 -1.420 1.00 93.75 95 ILE A CA 1
ATOM 748 C C . ILE A 1 95 ? -3.044 6.054 -0.673 1.00 93.75 95 ILE A C 1
ATOM 750 O O . ILE A 1 95 ? -2.988 6.040 0.556 1.00 93.75 95 ILE A O 1
ATOM 754 N N . THR A 1 96 ? -2.530 7.056 -1.386 1.00 93.69 96 THR A N 1
ATOM 755 C CA . THR A 1 96 ? -1.818 8.195 -0.790 1.00 93.69 96 THR A CA 1
ATOM 756 C C . THR A 1 96 ? -2.710 8.968 0.181 1.00 93.69 96 THR A C 1
ATOM 758 O O . THR A 1 96 ? -2.269 9.308 1.279 1.00 93.69 96 THR A O 1
ATOM 761 N N . ASN A 1 97 ? -3.986 9.165 -0.157 1.00 93.38 97 ASN A N 1
ATOM 762 C CA . ASN A 1 97 ? -4.970 9.797 0.722 1.00 93.38 97 ASN A CA 1
ATOM 763 C C . ASN A 1 97 ? -5.236 8.967 1.993 1.00 93.38 97 ASN A C 1
ATOM 765 O O 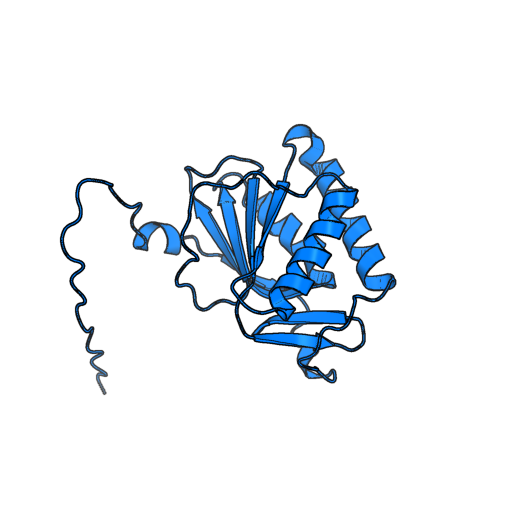. ASN A 1 97 ? -5.286 9.515 3.099 1.00 93.38 97 ASN A O 1
ATOM 769 N N . LEU A 1 98 ? -5.347 7.638 1.866 1.00 94.12 98 LEU A N 1
ATOM 770 C CA . LEU A 1 98 ? -5.498 6.736 3.017 1.00 94.12 98 LEU A CA 1
ATOM 771 C C . LEU A 1 98 ? -4.273 6.798 3.940 1.00 94.12 98 LEU A C 1
ATOM 773 O O . LEU A 1 98 ? -4.413 6.926 5.157 1.00 94.12 98 LEU A O 1
ATOM 777 N N . LEU A 1 99 ? -3.068 6.774 3.366 1.00 93.75 99 LEU A N 1
ATOM 778 C CA . LEU A 1 99 ? -1.808 6.903 4.101 1.00 93.75 99 LEU A CA 1
ATOM 779 C C . LEU A 1 99 ? -1.683 8.265 4.799 1.00 93.75 99 LEU A C 1
ATOM 781 O O . LEU A 1 99 ? -1.224 8.335 5.945 1.00 93.75 99 LEU A O 1
ATOM 785 N N . GLY A 1 100 ? -2.116 9.340 4.135 1.00 92.31 100 GLY A N 1
ATOM 786 C CA . GLY A 1 100 ? -2.092 10.705 4.661 1.00 92.31 100 GLY A CA 1
ATOM 787 C C . GLY A 1 100 ? -2.871 10.856 5.969 1.00 92.31 100 GLY A C 1
ATOM 788 O O . GLY A 1 100 ? -2.417 11.557 6.871 1.00 92.31 100 GLY A O 1
ATOM 789 N N . THR A 1 101 ? -3.966 10.103 6.136 1.00 92.94 101 THR A N 1
ATOM 790 C CA . THR A 1 101 ? -4.789 10.104 7.365 1.00 92.94 101 THR A CA 1
ATOM 791 C C . THR A 1 101 ? -3.978 9.773 8.626 1.00 92.94 101 THR A C 1
ATOM 793 O O . THR A 1 101 ? -4.243 10.319 9.696 1.00 92.94 101 THR A O 1
ATOM 796 N N . TYR A 1 102 ? -2.948 8.928 8.509 1.00 92.31 102 TYR A N 1
ATOM 797 C CA . TYR A 1 102 ? -2.091 8.524 9.631 1.00 92.31 102 TYR A CA 1
ATOM 798 C C . TYR A 1 102 ? -0.648 9.042 9.528 1.00 92.31 102 TYR A C 1
ATOM 800 O O . TYR A 1 102 ? 0.227 8.572 10.261 1.00 92.31 102 TYR A O 1
ATOM 808 N N . ASN A 1 103 ? -0.395 10.040 8.668 1.00 89.88 103 ASN A N 1
ATOM 809 C CA . ASN A 1 103 ? 0.940 10.573 8.362 1.00 89.88 103 ASN A CA 1
ATOM 810 C C . ASN A 1 103 ? 1.932 9.488 7.899 1.00 89.88 103 ASN A C 1
ATOM 812 O O . ASN A 1 103 ? 3.112 9.529 8.244 1.00 89.88 103 ASN A O 1
ATOM 816 N N . LEU A 1 104 ? 1.434 8.499 7.153 1.00 91.81 104 LEU A N 1
ATOM 817 C CA . LEU A 1 104 ? 2.230 7.419 6.565 1.00 91.81 104 LEU A CA 1
ATOM 818 C C . LEU A 1 104 ? 2.601 7.701 5.103 1.00 91.81 104 LEU A C 1
ATOM 820 O O . LEU A 1 104 ? 3.306 6.904 4.495 1.00 91.81 104 LEU A O 1
ATOM 824 N N . SER A 1 105 ? 2.131 8.804 4.518 1.00 89.38 105 SER A N 1
ATOM 825 C CA . SER A 1 105 ? 2.487 9.204 3.155 1.00 89.38 105 SER A CA 1
ATOM 826 C C . SER A 1 105 ? 3.849 9.898 3.132 1.00 89.38 105 SER A C 1
ATOM 828 O O . SER A 1 105 ? 4.103 10.800 3.934 1.00 89.38 105 SER A O 1
ATOM 830 N N . SER A 1 106 ? 4.711 9.533 2.185 1.00 81.31 106 SER A N 1
ATOM 831 C CA . SER A 1 106 ? 5.932 10.285 1.882 1.00 81.31 106 SER A CA 1
ATOM 832 C C . SER A 1 106 ? 5.759 11.077 0.590 1.00 81.31 106 SER A C 1
ATOM 834 O O . SER A 1 106 ? 5.371 10.514 -0.425 1.00 81.31 106 SER A O 1
ATOM 836 N N . SER A 1 107 ? 6.110 12.364 0.618 1.00 67.00 107 SER A N 1
ATOM 837 C CA . SER A 1 107 ? 6.295 13.198 -0.587 1.00 67.00 107 SER A CA 1
ATOM 838 C C . SER A 1 107 ? 7.773 13.498 -0.857 1.00 67.00 107 SER A C 1
ATOM 840 O O . SER A 1 107 ? 8.113 14.275 -1.750 1.00 67.00 107 SER A O 1
ATOM 842 N N . VAL A 1 108 ? 8.670 12.948 -0.031 1.00 57.38 108 VAL A N 1
ATOM 843 C CA . VAL A 1 108 ? 10.113 13.147 -0.166 1.00 57.38 108 VAL A CA 1
ATOM 844 C C . VAL A 1 108 ? 10.563 12.330 -1.349 1.00 57.38 108 VAL A C 1
ATOM 846 O O . VAL A 1 108 ? 10.696 11.136 -1.143 1.00 57.38 108 VAL A O 1
ATOM 849 N N . LYS A 1 109 ? 10.820 12.970 -2.503 1.00 49.91 109 LYS A N 1
ATOM 850 C CA . LYS A 1 109 ? 11.392 12.362 -3.716 1.00 49.91 109 LYS A CA 1
ATOM 851 C C . LYS A 1 109 ? 12.605 11.500 -3.344 1.00 49.91 109 LYS A C 1
ATOM 853 O O . LYS A 1 109 ? 13.689 12.047 -3.118 1.00 49.91 109 LYS A O 1
ATOM 858 N N . PRO A 1 110 ? 12.462 10.174 -3.254 1.00 48.94 110 PRO A N 1
ATOM 859 C CA . PRO A 1 110 ? 13.611 9.307 -3.048 1.00 48.94 110 PRO A CA 1
ATOM 860 C C . PRO A 1 110 ? 14.550 9.406 -4.254 1.00 48.94 110 PRO A C 1
ATOM 862 O O . PRO A 1 110 ? 14.099 9.722 -5.362 1.00 48.94 110 PRO A O 1
ATOM 865 N N . LYS A 1 111 ? 15.845 9.114 -4.046 1.00 53.28 111 LYS A N 1
ATOM 866 C CA . LYS A 1 111 ? 16.833 8.972 -5.132 1.00 53.28 111 LYS A CA 1
ATOM 867 C C . LYS A 1 111 ? 16.195 8.215 -6.301 1.00 53.28 111 LYS A C 1
ATOM 869 O O . LYS A 1 111 ? 15.459 7.251 -6.061 1.00 53.28 111 LYS A O 1
ATOM 874 N N . ALA A 1 112 ? 16.444 8.676 -7.527 1.00 48.91 112 ALA A N 1
ATOM 875 C CA . ALA A 1 112 ? 15.956 8.036 -8.742 1.00 48.91 112 ALA A CA 1
ATOM 876 C C . ALA A 1 112 ? 16.416 6.574 -8.735 1.00 48.91 112 ALA A C 1
ATOM 878 O O . ALA A 1 112 ? 17.573 6.275 -8.998 1.00 48.91 112 ALA A O 1
ATOM 879 N N . HIS A 1 113 ? 15.520 5.690 -8.319 1.00 56.56 113 HIS A N 1
ATOM 880 C CA . HIS A 1 113 ? 15.595 4.293 -8.677 1.00 56.56 113 HIS A CA 1
ATOM 881 C C . HIS A 1 113 ? 14.707 4.272 -9.904 1.00 56.56 113 HIS A C 1
ATOM 883 O O . HIS A 1 113 ? 13.532 4.645 -9.806 1.00 56.56 113 HIS A O 1
ATOM 889 N N . GLU A 1 114 ? 15.310 4.009 -11.059 1.00 58.34 114 GLU A N 1
ATOM 890 C CA . GLU A 1 114 ? 14.550 3.765 -12.279 1.00 58.34 114 GLU A CA 1
ATOM 891 C C . GLU A 1 114 ? 13.496 2.700 -11.968 1.00 58.34 114 GLU A C 1
ATOM 893 O O . GLU A 1 114 ? 13.738 1.820 -11.134 1.00 58.34 114 GLU A O 1
ATOM 898 N N . ILE A 1 115 ? 12.308 2.831 -12.569 1.00 57.75 115 ILE A N 1
ATOM 899 C CA . ILE A 1 115 ? 11.260 1.817 -12.448 1.00 57.75 115 ILE A CA 1
ATOM 900 C C . ILE A 1 115 ? 11.935 0.483 -12.777 1.00 57.75 115 ILE A C 1
ATOM 902 O O . ILE A 1 115 ? 12.494 0.358 -13.871 1.00 57.75 115 ILE A O 1
ATOM 906 N N . PRO A 1 116 ? 11.991 -0.474 -11.839 1.00 60.44 116 PRO A N 1
ATOM 907 C CA . PRO A 1 116 ? 12.656 -1.733 -12.108 1.00 60.44 116 PRO A CA 1
ATOM 908 C C . PRO A 1 116 ? 12.071 -2.382 -13.354 1.00 60.44 116 PRO A C 1
ATOM 910 O O . PRO A 1 116 ? 10.852 -2.369 -13.527 1.00 60.44 116 PRO A O 1
ATOM 913 N N . PRO A 1 117 ? 12.899 -3.069 -14.151 1.00 56.19 117 PRO A N 1
ATOM 914 C CA . PRO A 1 117 ? 12.442 -3.828 -15.312 1.00 56.19 117 PRO A CA 1
ATOM 915 C C . PRO A 1 117 ? 11.602 -5.063 -14.933 1.00 56.19 117 PRO A C 1
ATOM 917 O O . PRO A 1 117 ? 11.392 -5.940 -15.764 1.00 56.19 117 PRO A O 1
ATOM 920 N N . ALA A 1 118 ? 11.173 -5.197 -13.674 1.00 60.78 118 ALA A N 1
ATOM 921 C CA . ALA A 1 118 ? 10.445 -6.368 -13.222 1.00 60.78 118 ALA A CA 1
ATOM 922 C C . ALA A 1 118 ? 9.045 -6.397 -13.838 1.00 60.78 118 ALA A C 1
ATOM 924 O O . ALA A 1 118 ? 8.300 -5.428 -13.762 1.00 60.78 118 ALA A O 1
ATOM 925 N N . GLU A 1 119 ? 8.680 -7.553 -14.383 1.00 70.19 119 GLU A N 1
ATOM 926 C CA . GLU A 1 119 ? 7.401 -7.821 -15.054 1.00 70.19 119 GLU A CA 1
ATOM 927 C C . GLU A 1 119 ? 6.207 -7.928 -14.084 1.00 70.19 119 GLU A C 1
ATOM 929 O O . GLU A 1 119 ? 5.131 -8.372 -14.469 1.00 70.19 119 GLU A O 1
ATOM 934 N N . LEU A 1 120 ? 6.386 -7.575 -12.805 1.00 81.56 120 LEU A N 1
ATOM 935 C CA . LEU A 1 120 ? 5.348 -7.712 -11.785 1.00 81.56 120 LEU A CA 1
ATOM 936 C C . LEU A 1 120 ? 4.580 -6.404 -11.599 1.00 81.56 120 LEU A C 1
ATOM 938 O O . LEU A 1 120 ? 5.203 -5.346 -11.535 1.00 81.56 120 LEU A O 1
ATOM 942 N N . PRO A 1 121 ? 3.249 -6.452 -11.436 1.00 87.38 121 PRO A N 1
ATOM 943 C CA . PRO A 1 121 ? 2.433 -5.245 -11.412 1.00 87.38 121 PRO A CA 1
ATOM 944 C C . PRO A 1 121 ? 2.680 -4.342 -10.196 1.00 87.38 121 PRO A C 1
ATOM 946 O O . PRO A 1 121 ? 2.454 -3.137 -10.251 1.00 87.38 121 PRO A O 1
ATOM 949 N N . LEU A 1 122 ? 3.133 -4.904 -9.074 1.00 90.31 122 LEU A N 1
ATOM 950 C CA . LEU A 1 122 ? 3.338 -4.157 -7.836 1.00 90.31 122 LEU A CA 1
ATOM 951 C C . LEU A 1 122 ? 4.759 -4.371 -7.325 1.00 90.31 122 LEU A C 1
ATOM 953 O O . LEU A 1 122 ? 5.194 -5.505 -7.125 1.00 90.31 122 LEU A O 1
ATOM 957 N N . ILE A 1 123 ? 5.489 -3.283 -7.079 1.00 90.75 123 ILE A N 1
ATOM 958 C CA . ILE A 1 123 ? 6.891 -3.377 -6.656 1.00 90.75 123 ILE A CA 1
ATOM 959 C C . ILE A 1 123 ? 7.150 -2.464 -5.473 1.00 90.75 123 ILE A C 1
ATOM 961 O O . ILE A 1 123 ? 7.062 -1.245 -5.587 1.00 90.75 123 ILE A O 1
ATOM 965 N N . LEU A 1 124 ? 7.490 -3.051 -4.329 1.00 91.56 124 LEU A N 1
ATOM 966 C CA . LEU A 1 124 ? 7.787 -2.326 -3.103 1.00 91.56 124 LEU A CA 1
ATOM 967 C C . LEU A 1 124 ? 9.294 -2.305 -2.844 1.00 91.56 124 LEU A C 1
ATOM 969 O O . LEU A 1 124 ? 9.884 -3.339 -2.547 1.00 91.56 124 LEU A O 1
ATOM 973 N N . TYR A 1 125 ? 9.898 -1.122 -2.885 1.00 89.75 125 TYR A N 1
ATOM 974 C CA . TYR A 1 125 ? 11.275 -0.898 -2.453 1.00 89.75 125 TYR A CA 1
ATOM 975 C C . TYR A 1 125 ? 11.351 -0.527 -0.984 1.00 89.75 125 TYR A C 1
ATOM 977 O O . TYR A 1 125 ? 10.603 0.342 -0.522 1.00 89.75 125 TYR A O 1
ATOM 985 N N . CYS A 1 126 ? 12.296 -1.130 -0.268 1.00 90.00 126 CYS A N 1
ATOM 986 C CA . CYS A 1 126 ? 12.582 -0.803 1.123 1.00 90.00 126 CYS A CA 1
ATOM 987 C C . CYS A 1 126 ? 14.048 -1.061 1.497 1.00 90.00 126 CYS A C 1
ATOM 989 O O . CYS A 1 126 ? 14.817 -1.656 0.739 1.00 90.00 126 CYS A O 1
ATOM 991 N N . SER A 1 127 ? 14.436 -0.649 2.708 1.00 89.88 127 SER A N 1
ATOM 992 C CA . SER A 1 127 ? 15.706 -1.082 3.297 1.00 89.88 127 SER A CA 1
ATOM 993 C C . SER A 1 127 ? 15.664 -2.578 3.608 1.00 89.88 127 SER A C 1
ATOM 995 O O . SER A 1 127 ? 14.616 -3.110 3.978 1.00 89.88 127 SER A O 1
ATOM 997 N N . THR A 1 128 ? 16.810 -3.261 3.571 1.00 88.19 128 THR A N 1
ATOM 998 C CA . THR A 1 128 ? 16.922 -4.660 4.038 1.00 88.19 128 THR A CA 1
ATOM 999 C C . THR A 1 128 ? 16.463 -4.838 5.492 1.00 88.19 128 THR A C 1
ATOM 1001 O O . THR A 1 128 ? 15.996 -5.910 5.871 1.00 88.19 128 THR A O 1
ATOM 1004 N N . LYS A 1 129 ? 16.544 -3.775 6.305 1.00 89.44 129 LYS A N 1
ATOM 1005 C CA . LYS A 1 129 ? 16.084 -3.747 7.704 1.00 89.44 129 LYS A CA 1
ATOM 1006 C C . LYS A 1 129 ? 14.563 -3.645 7.857 1.00 89.44 129 LYS A C 1
ATOM 1008 O O . LYS A 1 129 ? 14.053 -3.922 8.938 1.00 89.44 129 LYS A O 1
ATOM 1013 N N . ASP A 1 130 ? 13.854 -3.274 6.794 1.00 91.25 130 ASP A N 1
ATOM 1014 C CA . ASP A 1 130 ? 12.422 -2.965 6.820 1.00 91.25 130 ASP A CA 1
ATOM 1015 C C . ASP A 1 130 ? 11.559 -4.077 6.219 1.00 91.25 130 ASP A C 1
ATOM 1017 O O . ASP A 1 130 ? 10.383 -3.859 5.955 1.00 91.25 130 ASP A O 1
ATOM 1021 N N . MET A 1 131 ? 12.103 -5.278 6.014 1.00 90.75 131 MET A N 1
ATOM 1022 C CA . MET A 1 131 ? 11.358 -6.388 5.406 1.00 90.75 131 MET A CA 1
ATOM 1023 C C . MET A 1 131 ? 10.031 -6.685 6.116 1.00 90.75 131 MET A C 1
ATOM 1025 O O . MET A 1 131 ? 8.992 -6.790 5.472 1.00 90.75 131 MET A O 1
ATOM 1029 N N . ASP A 1 132 ? 10.039 -6.774 7.448 1.00 91.81 132 ASP A N 1
ATOM 1030 C CA . ASP A 1 132 ? 8.812 -6.982 8.230 1.00 91.81 132 ASP A CA 1
ATOM 1031 C C . ASP A 1 132 ? 7.822 -5.819 8.046 1.00 91.81 132 ASP A C 1
ATOM 1033 O O . ASP A 1 132 ? 6.640 -6.033 7.777 1.00 91.81 132 ASP A O 1
ATOM 1037 N N . LEU A 1 133 ? 8.321 -4.582 8.083 1.00 92.31 133 LEU A N 1
ATOM 1038 C CA . LEU A 1 133 ? 7.518 -3.384 7.859 1.00 92.31 133 LEU A CA 1
ATOM 1039 C C . LEU A 1 133 ? 6.886 -3.375 6.455 1.00 92.31 133 LEU A C 1
ATOM 1041 O O . LEU A 1 133 ? 5.703 -3.062 6.323 1.00 92.31 133 LEU A O 1
ATOM 1045 N N . ALA A 1 134 ? 7.635 -3.775 5.427 1.00 93.12 134 ALA A N 1
ATOM 1046 C CA . ALA A 1 134 ? 7.169 -3.898 4.050 1.00 93.12 134 ALA A CA 1
ATOM 1047 C C . ALA A 1 134 ? 6.010 -4.902 3.933 1.00 93.12 134 ALA A C 1
ATOM 1049 O O . ALA A 1 134 ? 4.957 -4.572 3.380 1.00 93.12 134 ALA A O 1
ATOM 1050 N N . TYR A 1 135 ? 6.140 -6.084 4.545 1.00 93.06 135 TYR A N 1
ATOM 1051 C CA . TYR A 1 135 ? 5.048 -7.060 4.613 1.00 93.06 135 TYR A CA 1
ATOM 1052 C C . TYR A 1 135 ? 3.809 -6.504 5.315 1.00 93.06 135 TYR A C 1
ATOM 1054 O O . TYR A 1 135 ? 2.685 -6.724 4.851 1.00 93.06 135 TYR A O 1
ATOM 1062 N N . LYS A 1 136 ? 3.983 -5.773 6.424 1.00 92.81 136 LYS A N 1
ATOM 1063 C CA . LYS A 1 136 ? 2.857 -5.153 7.135 1.00 92.81 136 LYS A CA 1
ATOM 1064 C C . LYS A 1 136 ? 2.174 -4.074 6.306 1.00 92.81 136 LYS A C 1
ATOM 1066 O O . LYS A 1 136 ? 0.947 -4.032 6.310 1.00 92.81 136 LYS A O 1
ATOM 1071 N N . PHE A 1 137 ? 2.922 -3.255 5.566 1.00 93.25 137 PHE A N 1
ATOM 1072 C CA . PHE A 1 137 ? 2.337 -2.259 4.667 1.00 93.25 137 PHE A CA 1
ATOM 1073 C C . PHE A 1 137 ? 1.499 -2.904 3.575 1.00 93.25 137 PHE A C 1
ATOM 1075 O O . PHE A 1 137 ? 0.327 -2.557 3.437 1.00 93.25 137 PHE A O 1
ATOM 1082 N N . LEU A 1 138 ? 2.062 -3.879 2.858 1.00 93.69 138 LEU A N 1
ATOM 1083 C CA . LEU A 1 138 ? 1.332 -4.598 1.814 1.00 93.69 138 LEU A CA 1
ATOM 1084 C C . LEU A 1 138 ? 0.084 -5.283 2.381 1.00 93.69 138 LEU A C 1
ATOM 1086 O O . LEU A 1 138 ? -0.995 -5.183 1.805 1.00 93.69 138 LEU A O 1
ATOM 1090 N N . SER A 1 139 ? 0.190 -5.891 3.565 1.00 91.88 139 SER A N 1
ATOM 1091 C CA . SER A 1 139 ? -0.953 -6.507 4.252 1.00 91.88 139 SER A CA 1
ATOM 1092 C C . SER A 1 139 ? -2.021 -5.491 4.676 1.00 91.88 139 SER A C 1
ATOM 1094 O O . SER A 1 139 ? -3.212 -5.814 4.694 1.00 91.88 139 SER A O 1
ATOM 1096 N N . ALA A 1 140 ? -1.622 -4.267 5.034 1.00 93.75 140 ALA A N 1
ATOM 1097 C CA . ALA A 1 140 ? -2.546 -3.211 5.431 1.00 93.75 140 ALA A CA 1
ATOM 1098 C C . ALA A 1 140 ? -3.386 -2.709 4.250 1.00 93.75 140 ALA A C 1
ATOM 1100 O O . ALA A 1 140 ? -4.579 -2.463 4.422 1.00 93.75 140 ALA A O 1
ATOM 1101 N N . ILE A 1 141 ? -2.787 -2.623 3.059 1.00 93.75 141 ILE A N 1
ATOM 1102 C CA . ILE A 1 141 ? -3.446 -2.135 1.836 1.00 93.75 141 ILE A CA 1
ATOM 1103 C C . ILE A 1 141 ? -4.060 -3.248 0.972 1.00 93.75 141 ILE A C 1
ATOM 1105 O O . ILE A 1 141 ? -4.887 -2.952 0.114 1.00 93.75 141 ILE A O 1
ATOM 1109 N N . ALA A 1 142 ? -3.738 -4.520 1.229 1.00 92.06 142 ALA A N 1
ATOM 1110 C CA . ALA A 1 142 ? -4.279 -5.680 0.512 1.00 92.06 142 ALA A CA 1
ATOM 1111 C C . ALA A 1 142 ? -5.820 -5.749 0.405 1.00 92.06 142 ALA A C 1
ATOM 1113 O O . ALA A 1 142 ? -6.304 -6.284 -0.582 1.00 92.06 142 ALA A O 1
ATOM 1114 N N . PRO A 1 143 ? -6.633 -5.226 1.348 1.00 91.88 143 PRO A N 1
ATOM 1115 C CA . PRO A 1 143 ? -8.085 -5.157 1.149 1.00 91.88 143 PRO A CA 1
ATOM 1116 C C . PRO A 1 143 ? -8.525 -4.256 -0.018 1.00 91.88 143 PRO A C 1
ATOM 1118 O O . PRO A 1 143 ? -9.672 -4.350 -0.445 1.00 91.88 143 PRO A O 1
ATOM 1121 N N . TYR A 1 144 ? -7.648 -3.363 -0.489 1.00 91.88 144 TYR A N 1
ATOM 1122 C CA . TYR A 1 144 ? -7.906 -2.435 -1.590 1.00 91.88 144 TYR A CA 1
ATOM 1123 C C . TYR A 1 144 ? -7.138 -2.785 -2.872 1.00 91.88 144 TYR A C 1
ATOM 1125 O O . TYR A 1 144 ? -7.650 -2.519 -3.957 1.00 91.88 144 TYR A O 1
ATOM 1133 N N . ILE A 1 145 ? -5.954 -3.397 -2.763 1.00 91.88 145 ILE A N 1
ATOM 1134 C CA . ILE A 1 145 ? -5.147 -3.807 -3.920 1.00 91.88 145 ILE A CA 1
ATOM 1135 C C . ILE A 1 145 ? -4.875 -5.311 -3.932 1.00 91.88 145 ILE A C 1
ATOM 1137 O O . ILE A 1 145 ? -4.411 -5.879 -2.943 1.00 91.88 145 ILE A O 1
ATOM 1141 N N . HIS A 1 146 ? -5.126 -5.949 -5.070 1.00 91.31 146 HIS A N 1
ATOM 1142 C CA . HIS A 1 146 ? -4.841 -7.355 -5.331 1.00 91.31 146 HIS A CA 1
ATOM 1143 C C . HIS A 1 146 ? -3.872 -7.495 -6.505 1.00 91.31 146 HIS A C 1
ATOM 1145 O O . HIS A 1 146 ? -3.888 -6.680 -7.421 1.00 91.31 146 HIS A O 1
ATOM 1151 N N . GLY A 1 147 ? -3.059 -8.545 -6.501 1.00 87.75 147 GLY A N 1
ATOM 1152 C CA . GLY A 1 147 ? -2.083 -8.802 -7.561 1.00 87.75 147 GLY A CA 1
ATOM 1153 C C . GLY A 1 147 ? -0.783 -9.380 -7.023 1.00 87.75 147 GLY A C 1
ATOM 1154 O O . GLY A 1 147 ? -0.600 -9.530 -5.810 1.00 87.75 147 GLY A O 1
ATOM 1155 N N . ALA A 1 148 ? 0.124 -9.731 -7.928 1.00 89.12 148 ALA A N 1
ATOM 1156 C CA . ALA A 1 148 ? 1.462 -10.158 -7.550 1.00 89.12 148 ALA A CA 1
ATOM 1157 C C . ALA A 1 148 ? 2.324 -8.933 -7.209 1.00 89.12 148 ALA A C 1
ATOM 1159 O O . ALA A 1 148 ? 2.509 -8.035 -8.027 1.00 89.12 148 ALA A O 1
ATOM 1160 N N . ALA A 1 149 ? 2.847 -8.906 -5.989 1.00 90.12 149 ALA A N 1
ATOM 1161 C CA . ALA A 1 149 ? 3.764 -7.892 -5.507 1.00 90.12 149 ALA A CA 1
ATOM 1162 C C . ALA A 1 149 ? 5.150 -8.491 -5.285 1.00 90.12 149 ALA A C 1
ATOM 1164 O O . ALA A 1 149 ? 5.268 -9.616 -4.812 1.00 90.12 149 ALA A O 1
ATOM 1165 N N . VAL A 1 150 ? 6.205 -7.736 -5.566 1.00 90.69 150 VAL A N 1
ATOM 1166 C CA . VAL A 1 150 ? 7.572 -8.098 -5.175 1.00 90.69 150 VAL A CA 1
ATOM 1167 C C . VAL A 1 150 ? 8.140 -7.061 -4.225 1.00 90.69 150 VAL A C 1
ATOM 1169 O O . VAL A 1 150 ? 7.994 -5.858 -4.438 1.00 90.69 150 VAL A O 1
ATOM 1172 N N . ILE A 1 151 ? 8.786 -7.535 -3.161 1.00 90.69 151 ILE A N 1
ATOM 1173 C CA . ILE A 1 151 ? 9.574 -6.685 -2.270 1.00 90.69 151 ILE A CA 1
ATOM 1174 C C . ILE A 1 151 ? 11.024 -6.721 -2.748 1.00 90.69 151 ILE A C 1
ATOM 1176 O O . ILE A 1 151 ? 11.647 -7.784 -2.758 1.00 90.69 151 ILE A O 1
ATOM 1180 N N . MET A 1 152 ? 11.542 -5.558 -3.131 1.00 88.00 152 MET A N 1
ATOM 1181 C CA . MET A 1 152 ? 12.940 -5.342 -3.483 1.00 88.00 152 MET A CA 1
ATOM 1182 C C . MET A 1 152 ? 13.640 -4.606 -2.345 1.00 88.00 152 MET A C 1
ATOM 1184 O O . MET A 1 152 ? 13.176 -3.570 -1.867 1.00 88.00 152 MET A O 1
ATOM 1188 N N . THR A 1 153 ? 14.775 -5.141 -1.906 1.00 86.94 153 THR A N 1
ATOM 1189 C CA . THR A 1 153 ? 15.546 -4.550 -0.812 1.00 86.94 153 THR A CA 1
ATOM 1190 C C . THR A 1 153 ? 16.836 -3.942 -1.312 1.00 86.94 153 THR A C 1
ATOM 1192 O O . THR A 1 153 ? 17.597 -4.615 -2.003 1.00 86.94 153 THR A O 1
ATOM 1195 N N . ASP A 1 154 ? 17.134 -2.731 -0.859 1.00 82.06 154 ASP A N 1
ATOM 1196 C CA . ASP A 1 154 ? 18.429 -2.093 -1.072 1.00 82.06 154 ASP A CA 1
ATOM 1197 C C . ASP A 1 154 ? 19.046 -1.717 0.293 1.00 82.06 154 ASP A C 1
ATOM 1199 O O . ASP A 1 154 ? 18.404 -1.026 1.093 1.00 82.06 154 ASP A O 1
ATOM 1203 N N . PRO A 1 155 ? 20.266 -2.188 0.627 1.00 80.00 155 PRO A N 1
ATOM 1204 C CA . PRO A 1 155 ? 20.943 -1.818 1.870 1.00 80.00 155 PRO A CA 1
ATOM 1205 C C . PRO A 1 155 ? 21.240 -0.314 1.999 1.00 80.00 155 PRO A C 1
ATOM 1207 O O . PRO A 1 155 ? 21.402 0.161 3.124 1.00 80.00 155 PRO A O 1
ATOM 1210 N N . GLU A 1 156 ? 21.297 0.435 0.896 1.00 81.44 156 GLU A N 1
ATOM 1211 C CA . GLU A 1 156 ? 21.475 1.892 0.891 1.00 81.44 156 GLU A CA 1
ATOM 1212 C C . GLU A 1 156 ? 20.153 2.660 1.054 1.00 81.44 156 GLU A C 1
ATOM 1214 O O . GLU A 1 156 ? 20.158 3.878 1.278 1.00 81.44 156 GLU A O 1
ATOM 1219 N N . TYR A 1 157 ? 19.008 1.969 0.991 1.00 82.62 157 TYR A N 1
ATOM 1220 C CA . TYR A 1 157 ? 17.705 2.590 1.189 1.00 82.62 157 TYR A CA 1
ATOM 1221 C C . TYR A 1 157 ? 17.524 3.025 2.645 1.00 82.62 157 TYR A C 1
ATOM 1223 O O . TYR A 1 157 ? 17.854 2.300 3.591 1.00 82.62 157 TYR A O 1
ATOM 1231 N N . SER A 1 158 ? 16.972 4.225 2.833 1.00 85.31 158 SER A N 1
ATOM 1232 C CA . SER A 1 158 ? 16.772 4.800 4.165 1.00 85.31 158 SER A CA 1
ATOM 1233 C C . SER A 1 158 ? 15.774 3.969 4.980 1.00 85.31 158 SER A C 1
ATOM 1235 O O . SER A 1 158 ? 14.645 3.790 4.519 1.00 85.31 158 SER A O 1
ATOM 1237 N N . PRO A 1 159 ? 16.138 3.517 6.196 1.00 88.56 159 PRO A N 1
ATOM 1238 C CA . PRO A 1 159 ? 15.226 2.769 7.051 1.00 88.56 159 PRO A CA 1
ATOM 1239 C C . PRO A 1 159 ? 13.934 3.533 7.362 1.00 88.56 159 PRO A C 1
ATOM 1241 O O . PRO A 1 159 ? 13.943 4.755 7.534 1.00 88.56 159 PRO A O 1
ATOM 1244 N N . GLY A 1 160 ? 12.821 2.811 7.443 1.00 87.81 160 GLY A N 1
ATOM 1245 C CA . GLY A 1 160 ? 11.480 3.353 7.654 1.00 87.81 160 GLY A CA 1
ATOM 1246 C C . GLY A 1 160 ? 10.883 4.055 6.432 1.00 87.81 160 GLY A C 1
ATOM 1247 O O . GLY A 1 160 ? 9.765 4.564 6.509 1.00 87.81 160 GLY A O 1
ATOM 1248 N N . ARG A 1 161 ? 11.581 4.103 5.295 1.00 90.50 161 ARG A N 1
ATOM 1249 C CA . ARG A 1 161 ? 11.044 4.648 4.044 1.00 90.50 161 ARG A CA 1
ATOM 1250 C C . ARG A 1 161 ? 10.806 3.511 3.070 1.00 90.50 161 ARG A C 1
ATOM 1252 O O . ARG A 1 161 ? 11.610 2.590 2.974 1.00 90.50 161 ARG A O 1
ATOM 1259 N N . MET A 1 162 ? 9.719 3.612 2.319 1.00 91.44 162 MET A N 1
ATOM 1260 C CA . MET A 1 162 ? 9.368 2.676 1.259 1.00 91.44 162 MET A CA 1
ATOM 1261 C C . MET A 1 162 ? 8.823 3.410 0.044 1.00 91.44 162 MET A C 1
ATOM 1263 O O . MET A 1 162 ? 8.319 4.530 0.157 1.00 91.44 162 MET A O 1
ATOM 1267 N N . ARG A 1 163 ? 8.890 2.747 -1.108 1.00 91.25 163 ARG A N 1
ATOM 1268 C CA . ARG A 1 163 ? 8.265 3.207 -2.345 1.00 91.25 163 ARG A CA 1
ATOM 1269 C C . ARG A 1 163 ? 7.550 2.049 -3.029 1.00 91.25 163 ARG A C 1
ATOM 1271 O O . ARG A 1 163 ? 8.189 1.049 -3.334 1.00 91.25 163 ARG A O 1
ATOM 1278 N N . LEU A 1 164 ? 6.250 2.192 -3.262 1.00 92.25 164 LEU A N 1
ATOM 1279 C CA . LEU A 1 164 ? 5.434 1.247 -4.016 1.00 92.25 164 LEU A CA 1
ATOM 1280 C C . LEU A 1 164 ? 5.240 1.772 -5.437 1.00 92.25 164 LEU A C 1
ATOM 1282 O O . LEU A 1 164 ? 4.579 2.789 -5.626 1.00 92.25 164 LEU A O 1
ATOM 1286 N N . PHE A 1 165 ? 5.777 1.067 -6.422 1.00 90.62 165 PHE A N 1
ATOM 1287 C CA . PHE A 1 165 ? 5.457 1.274 -7.825 1.00 90.62 165 PHE A CA 1
ATOM 1288 C C . PHE A 1 165 ? 4.203 0.485 -8.190 1.00 90.62 165 PHE A C 1
ATOM 1290 O O . PHE A 1 165 ? 4.065 -0.682 -7.809 1.00 90.62 165 PHE A O 1
ATOM 1297 N N . ILE A 1 166 ? 3.307 1.143 -8.921 1.00 89.88 166 ILE A N 1
ATOM 1298 C CA . ILE A 1 166 ? 2.085 0.555 -9.463 1.00 89.88 166 ILE A CA 1
ATOM 1299 C C . ILE A 1 166 ? 2.202 0.537 -10.984 1.00 89.88 166 ILE A C 1
ATOM 1301 O O . ILE A 1 166 ? 2.338 1.590 -11.611 1.00 89.88 166 ILE A O 1
ATOM 1305 N N . GLN A 1 167 ? 2.150 -0.660 -11.556 1.00 87.12 167 GLN A N 1
ATOM 1306 C CA . GLN A 1 167 ? 2.247 -0.933 -12.985 1.00 87.12 167 GLN A CA 1
ATOM 1307 C C . GLN A 1 167 ? 1.402 -2.159 -13.364 1.00 87.12 167 GLN A C 1
ATOM 1309 O O . GLN A 1 167 ? 0.674 -2.704 -12.535 1.00 87.12 167 GLN A O 1
ATOM 1314 N N . GLY A 1 168 ? 1.472 -2.582 -14.625 1.00 83.56 168 GLY A N 1
ATOM 1315 C CA . GLY A 1 168 ? 0.646 -3.677 -15.141 1.00 83.56 168 GLY A CA 1
ATOM 1316 C C . GLY A 1 168 ? -0.791 -3.249 -15.437 1.00 83.56 168 GLY A C 1
ATOM 1317 O O . GLY A 1 168 ? -1.162 -2.079 -15.289 1.00 83.56 168 GLY A O 1
ATOM 1318 N N . THR A 1 169 ? -1.611 -4.188 -15.896 1.00 87.75 169 THR A N 1
ATOM 1319 C CA . THR A 1 169 ? -2.998 -3.870 -16.254 1.00 87.75 169 THR A CA 1
ATOM 1320 C C . THR A 1 169 ? -3.845 -3.855 -14.993 1.00 87.75 169 THR A C 1
ATOM 1322 O O . THR A 1 169 ? -3.794 -4.794 -14.204 1.00 87.75 169 THR A O 1
ATOM 1325 N N . VAL A 1 170 ? -4.623 -2.791 -14.788 1.00 90.62 170 VAL A N 1
ATOM 1326 C CA . VAL A 1 170 ? -5.506 -2.666 -13.625 1.00 90.62 170 VAL A CA 1
ATOM 1327 C C . VAL A 1 170 ? -6.965 -2.852 -14.019 1.00 90.62 170 VAL A C 1
ATOM 1329 O O . VAL A 1 170 ? -7.458 -2.269 -14.985 1.00 90.62 170 VAL A O 1
ATOM 1332 N N . TYR A 1 171 ? -7.660 -3.644 -13.216 1.00 91.25 171 TYR A N 1
ATOM 1333 C CA . TYR A 1 171 ? -9.096 -3.842 -13.267 1.00 91.25 171 TYR A CA 1
ATOM 1334 C C . TYR A 1 171 ? -9.717 -3.500 -11.921 1.00 91.25 171 TYR A C 1
ATOM 1336 O O . TYR A 1 171 ? -9.059 -3.528 -10.882 1.00 91.25 171 TYR A O 1
ATOM 1344 N N . PHE A 1 172 ? -11.010 -3.213 -11.923 1.00 91.06 172 PHE A N 1
ATOM 1345 C CA . PHE A 1 172 ? -11.750 -2.859 -10.727 1.00 91.06 172 PHE A CA 1
ATOM 1346 C C . PHE A 1 172 ? -12.945 -3.781 -10.562 1.00 91.06 172 PHE A C 1
ATOM 1348 O O . PHE A 1 172 ? -13.671 -4.062 -11.509 1.00 91.06 172 PHE A O 1
ATOM 1355 N N . SER A 1 173 ? -13.147 -4.231 -9.333 1.00 89.62 173 SER A N 1
ATOM 1356 C CA . SER A 1 173 ? -14.377 -4.917 -8.930 1.00 89.62 173 SER A CA 1
ATOM 1357 C C . SER A 1 173 ? -15.459 -3.917 -8.515 1.00 89.62 173 SER A C 1
ATOM 1359 O O . SER A 1 173 ? -15.161 -2.761 -8.210 1.00 89.62 173 SER A O 1
ATOM 1361 N N . ASP A 1 174 ? -16.706 -4.380 -8.402 1.00 87.75 174 ASP A N 1
ATOM 1362 C CA . ASP A 1 174 ? -17.863 -3.554 -8.010 1.00 87.75 174 ASP A CA 1
ATOM 1363 C C . ASP A 1 174 ? -17.705 -2.828 -6.667 1.00 87.75 174 ASP A C 1
ATOM 1365 O O . ASP A 1 174 ? -18.259 -1.751 -6.451 1.00 87.75 174 ASP A O 1
ATOM 1369 N N . ASN A 1 175 ? -16.952 -3.413 -5.732 1.00 88.25 175 ASN A N 1
ATOM 1370 C CA . ASN A 1 175 ? -16.668 -2.800 -4.435 1.00 88.25 175 ASN A CA 1
ATOM 1371 C C . ASN A 1 175 ? -15.422 -1.894 -4.460 1.00 88.25 175 ASN A C 1
ATOM 1373 O O . ASN A 1 175 ? -15.024 -1.386 -3.409 1.00 88.25 175 ASN A O 1
ATOM 1377 N N . GLY A 1 176 ? -14.830 -1.682 -5.637 1.00 87.94 176 GLY A N 1
ATOM 1378 C CA . GLY A 1 176 ? -13.698 -0.799 -5.877 1.00 87.94 176 GLY A CA 1
ATOM 1379 C C . GLY A 1 176 ? -12.353 -1.365 -5.436 1.00 87.94 176 GLY A C 1
ATOM 1380 O O . GLY A 1 176 ? -11.471 -0.588 -5.103 1.00 87.94 176 GLY A O 1
ATOM 1381 N N . VAL A 1 177 ? -12.175 -2.691 -5.389 1.00 90.94 177 VAL A N 1
ATOM 1382 C CA . VAL A 1 177 ? -10.829 -3.285 -5.244 1.00 90.94 177 VAL A CA 1
ATOM 1383 C C . VAL A 1 177 ? -10.111 -3.199 -6.585 1.00 90.94 177 VAL A C 1
ATOM 1385 O O . VAL A 1 177 ? -10.683 -3.635 -7.587 1.00 90.94 177 VAL A O 1
ATOM 1388 N N . ALA A 1 178 ? -8.881 -2.683 -6.582 1.00 91.75 178 ALA A N 1
ATOM 1389 C CA . ALA A 1 178 ? -7.995 -2.671 -7.740 1.00 91.75 178 ALA A CA 1
ATOM 1390 C C . ALA A 1 178 ? -7.260 -4.015 -7.852 1.00 91.75 178 ALA A C 1
ATOM 1392 O O . ALA A 1 178 ? -6.587 -4.441 -6.914 1.00 91.75 178 ALA A O 1
ATOM 1393 N N . VAL A 1 179 ? -7.400 -4.688 -8.987 1.00 91.50 179 VAL A N 1
ATOM 1394 C CA . VAL A 1 179 ? -6.791 -5.984 -9.295 1.00 91.50 179 VAL A CA 1
ATOM 1395 C C . VAL A 1 179 ? -5.775 -5.774 -10.404 1.00 91.50 179 VAL A C 1
ATOM 1397 O O . VAL A 1 179 ? -6.135 -5.269 -11.464 1.00 91.50 179 VAL A O 1
ATOM 1400 N N . PHE A 1 180 ? -4.525 -6.148 -10.151 1.00 89.56 180 PHE A N 1
ATOM 1401 C CA . PHE A 1 180 ? -3.435 -5.982 -11.099 1.00 89.56 180 PHE A CA 1
ATOM 1402 C C . PHE A 1 180 ? -2.966 -7.312 -11.691 1.00 89.56 180 PHE A C 1
ATOM 1404 O O . PHE A 1 180 ? -2.727 -8.271 -10.946 1.00 89.56 180 PHE A O 1
ATOM 1411 N N . GLU A 1 181 ? -2.795 -7.315 -13.014 1.00 83.50 181 GLU A N 1
ATOM 1412 C CA . GLU A 1 181 ? -2.282 -8.421 -13.836 1.00 83.50 181 GLU A CA 1
ATOM 1413 C C . GLU A 1 181 ? -0.988 -8.040 -14.563 1.00 83.50 181 GLU A C 1
ATOM 1415 O O . GLU A 1 181 ? -0.902 -6.903 -15.099 1.00 83.50 181 GLU A O 1
#

Sequence (181 aa):
MVVTLYFLMWEPANVDGMAYPDLHRVMESSNILRLGPESAQDRELVQKYTAPSKAITEIVLQRLSELRATYKQLGPALEVVPTDSDEHQRVADSITNLLGTYNLSSSVKPKAHEIPPAELPLILYCSTKDMDLAYKFLSAIAPYIHGAAVIMTDPEYSPGRMRLFIQGTVYFSDNGVAVFE